Protein AF-A0A1C6RC57-F1 (afdb_monomer)

InterPro domains:
  IPR008775 Phytanoyl-CoA dioxygenase-like [PF05721] (18-221)
  IPR009081 Phosphopantetheine binding ACP domain [PF00550] (248-294)
  IPR036736 ACP-like superfamily [G3DSA:1.10.1200.10] (240-309)
  IPR036736 ACP-like superfamily [SSF47336] (245-294)

Structure (mmCIF, N/CA/C/O backbone):
data_AF-A0A1C6RC57-F1
#
_entry.id   AF-A0A1C6RC57-F1
#
loop_
_atom_site.group_PDB
_atom_site.id
_atom_site.type_symbol
_atom_site.label_atom_id
_atom_site.label_alt_id
_atom_site.label_comp_id
_atom_site.label_asym_id
_atom_site.label_entity_id
_atom_site.label_seq_id
_atom_site.pdbx_PDB_ins_code
_atom_site.Cartn_x
_atom_site.Cartn_y
_atom_site.Cartn_z
_atom_site.occupancy
_atom_site.B_iso_or_equiv
_atom_site.auth_seq_id
_atom_site.auth_comp_id
_atom_site.auth_asym_id
_atom_site.auth_atom_id
_atom_site.pdbx_PDB_model_num
ATOM 1 N N . MET A 1 1 ? -14.687 20.155 0.642 1.00 51.19 1 MET A N 1
ATOM 2 C CA . MET A 1 1 ? -15.937 19.505 1.100 1.00 51.19 1 MET A CA 1
AT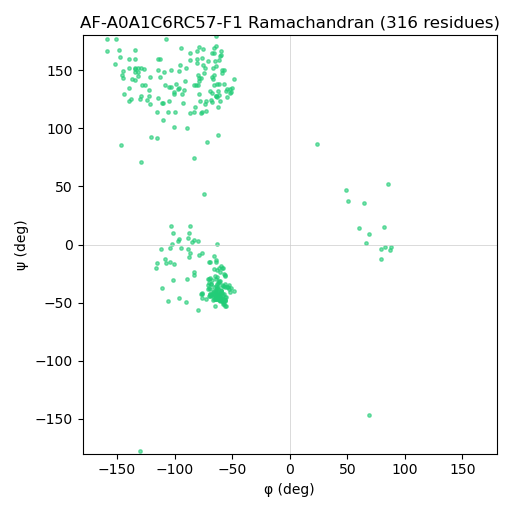OM 3 C C . MET A 1 1 ? -15.526 18.312 1.939 1.00 51.19 1 MET A C 1
ATOM 5 O O . MET A 1 1 ? -14.469 17.770 1.651 1.00 51.19 1 MET A O 1
ATOM 9 N N . ALA A 1 2 ? -16.291 17.940 2.966 1.00 76.19 2 ALA A N 1
ATOM 10 C CA . ALA A 1 2 ? -16.018 16.704 3.699 1.00 76.19 2 ALA A CA 1
ATOM 11 C C . ALA A 1 2 ? -16.138 15.502 2.744 1.00 76.19 2 ALA A C 1
ATOM 13 O O . ALA A 1 2 ? -17.039 15.484 1.900 1.00 76.19 2 ALA A O 1
ATOM 14 N N . GLU A 1 3 ? -15.222 14.538 2.842 1.00 89.50 3 GLU A N 1
ATOM 15 C CA . GLU A 1 3 ? -15.296 13.320 2.032 1.00 89.50 3 GLU A CA 1
ATOM 16 C C . GLU A 1 3 ? -16.504 12.473 2.450 1.00 89.50 3 GLU A C 1
ATOM 18 O O . GLU A 1 3 ? -16.869 12.411 3.626 1.00 89.50 3 GLU A O 1
ATOM 23 N N . ARG A 1 4 ? -17.144 11.813 1.479 1.00 94.38 4 ARG A N 1
ATOM 24 C CA . ARG A 1 4 ? -18.241 10.878 1.759 1.00 94.38 4 ARG A CA 1
ATOM 25 C C . ARG A 1 4 ? -17.652 9.561 2.247 1.00 94.38 4 ARG A C 1
ATOM 27 O O . ARG A 1 4 ? -16.900 8.923 1.513 1.00 94.38 4 ARG A O 1
ATOM 34 N N . PHE A 1 5 ? -18.081 9.136 3.429 1.00 97.25 5 PHE A N 1
ATOM 35 C CA . PHE A 1 5 ? -17.878 7.778 3.909 1.00 97.25 5 PHE A CA 1
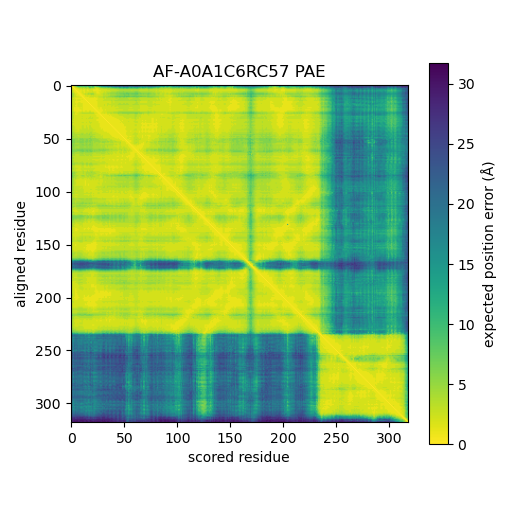ATOM 36 C C . PHE A 1 5 ? -19.165 6.971 3.722 1.00 97.25 5 PHE A C 1
ATOM 38 O O . PHE A 1 5 ? -20.249 7.425 4.090 1.00 97.25 5 PHE A O 1
ATOM 45 N N . PHE A 1 6 ? -19.038 5.786 3.140 1.00 96.94 6 PHE A N 1
ATOM 46 C CA . PHE A 1 6 ? -20.137 4.861 2.876 1.00 96.94 6 PHE A CA 1
ATOM 47 C C . PHE A 1 6 ? -20.328 3.911 4.059 1.00 96.94 6 PHE A C 1
ATOM 49 O O . PHE A 1 6 ? -19.376 3.580 4.761 1.00 96.94 6 PHE A O 1
ATOM 56 N N . ARG A 1 7 ? -21.544 3.425 4.280 1.00 94.75 7 ARG A N 1
ATOM 57 C CA . ARG A 1 7 ? -21.782 2.264 5.141 1.00 94.75 7 ARG A CA 1
ATOM 58 C C . ARG A 1 7 ? -21.344 0.986 4.425 1.00 94.75 7 ARG A C 1
ATOM 60 O O . ARG A 1 7 ? -21.510 0.900 3.206 1.00 94.75 7 ARG A O 1
ATOM 67 N N . PRO A 1 8 ? -20.853 -0.031 5.157 1.00 91.69 8 PRO A N 1
ATOM 68 C CA . PRO A 1 8 ? -20.642 -1.354 4.581 1.00 91.69 8 PRO A CA 1
ATOM 69 C C . PRO A 1 8 ? -21.908 -1.840 3.857 1.00 91.69 8 PRO A C 1
ATOM 71 O O . PRO A 1 8 ? -23.007 -1.759 4.406 1.00 91.69 8 PRO A O 1
ATOM 74 N N . GLY A 1 9 ? -21.750 -2.317 2.621 1.00 87.75 9 GLY A N 1
ATOM 75 C CA . GLY A 1 9 ? -22.849 -2.826 1.793 1.00 87.75 9 GLY A CA 1
ATOM 76 C C . GLY A 1 9 ? -23.584 -1.788 0.934 1.00 87.75 9 GLY A C 1
ATOM 77 O O . GLY A 1 9 ? -24.469 -2.179 0.175 1.00 87.75 9 GLY A O 1
ATOM 78 N N . GLU A 1 10 ? -23.236 -0.496 0.995 1.00 94.19 10 GLU A N 1
ATOM 79 C CA . GLU A 1 10 ? -23.769 0.478 0.030 1.00 94.19 10 GLU A CA 1
ATOM 80 C C . GLU A 1 10 ? -23.336 0.113 -1.410 1.00 94.19 10 GLU A C 1
ATOM 82 O O . GLU A 1 10 ? -22.142 -0.089 -1.664 1.00 94.19 10 GLU A O 1
ATOM 87 N N . PRO A 1 11 ? -24.273 0.032 -2.375 1.00 91.31 11 PRO A N 1
ATOM 88 C CA . PRO A 1 11 ? -23.986 -0.453 -3.729 1.00 91.31 11 PRO A CA 1
ATOM 89 C C . PRO A 1 11 ? -23.038 0.464 -4.517 1.00 91.31 11 PRO A C 1
ATOM 91 O O . PRO A 1 11 ? -22.378 0.027 -5.461 1.00 91.31 11 PRO A O 1
ATOM 94 N N . GLU A 1 12 ? -22.924 1.734 -4.131 1.00 95.81 12 GLU A N 1
ATOM 95 C CA . GLU A 1 12 ? -22.055 2.713 -4.783 1.00 95.81 12 GLU A CA 1
ATOM 96 C C . GLU A 1 12 ? -20.568 2.540 -4.444 1.00 95.81 12 GLU A C 1
ATOM 98 O O . GLU A 1 12 ? -19.734 3.216 -5.057 1.00 95.81 12 GLU A O 1
ATOM 103 N N . ILE A 1 13 ? -20.209 1.659 -3.501 1.00 96.06 13 ILE A N 1
ATOM 104 C CA . ILE A 1 13 ? -18.812 1.396 -3.119 1.00 96.06 13 ILE A CA 1
ATOM 105 C C . ILE A 1 13 ? -18.004 0.946 -4.339 1.00 96.06 13 ILE A C 1
ATOM 107 O O . ILE A 1 13 ? -16.980 1.553 -4.654 1.00 96.06 13 ILE A O 1
ATOM 111 N N . ALA A 1 14 ? -18.498 -0.052 -5.077 1.00 96.69 14 ALA A N 1
ATOM 112 C CA . ALA A 1 14 ? -17.815 -0.600 -6.248 1.00 96.69 14 ALA A CA 1
ATOM 113 C C . ALA A 1 14 ? -17.660 0.436 -7.372 1.00 96.69 14 ALA A C 1
ATOM 115 O O . ALA A 1 14 ? -16.609 0.545 -8.007 1.00 96.69 14 ALA A O 1
ATOM 116 N N . GLU A 1 15 ? -18.707 1.227 -7.631 1.00 97.19 15 GLU A N 1
ATOM 117 C CA . GLU A 1 15 ? -18.651 2.283 -8.645 1.00 97.19 15 GLU A CA 1
ATOM 118 C C . GLU A 1 15 ? -17.684 3.398 -8.233 1.00 97.19 15 GLU A C 1
ATOM 120 O O . GLU A 1 15 ? -16.895 3.871 -9.055 1.00 97.19 15 GLU A O 1
ATOM 125 N N . THR A 1 16 ? -17.705 3.797 -6.960 1.00 97.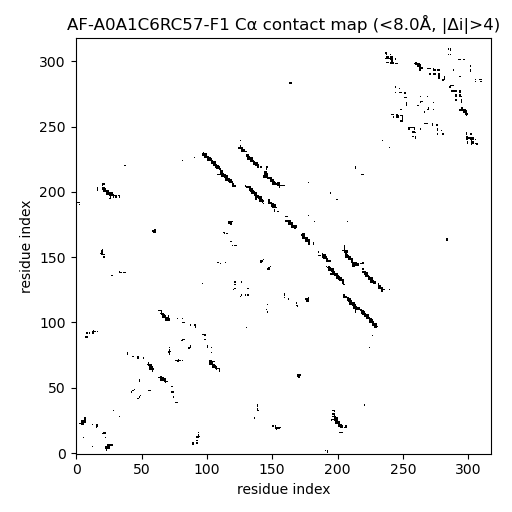81 16 THR A N 1
ATOM 126 C CA . THR A 1 16 ? -16.825 4.839 -6.428 1.00 97.81 16 THR A CA 1
ATOM 127 C C . THR A 1 16 ? -15.371 4.396 -6.474 1.00 97.81 16 THR A C 1
ATOM 129 O O . THR A 1 16 ? -14.547 5.147 -6.994 1.00 97.81 16 THR A O 1
ATOM 132 N N . LEU A 1 17 ? -15.064 3.173 -6.033 1.00 97.94 17 LEU A N 1
ATOM 133 C CA . LEU A 1 17 ? -13.721 2.602 -6.112 1.00 97.94 17 LEU A CA 1
ATOM 134 C C . LEU A 1 17 ? -13.225 2.570 -7.563 1.00 97.94 17 LEU A C 1
ATOM 136 O O . LEU A 1 17 ? -12.160 3.100 -7.867 1.00 97.94 17 LEU A O 1
ATOM 140 N N . ARG A 1 18 ? -14.034 2.062 -8.500 1.00 97.31 18 ARG A N 1
ATOM 141 C CA . ARG A 1 18 ? -13.681 2.031 -9.929 1.00 97.31 18 ARG A CA 1
ATOM 142 C C . ARG A 1 18 ? -13.458 3.431 -10.502 1.00 97.31 18 ARG A C 1
ATOM 144 O O . ARG A 1 18 ? -12.538 3.651 -11.294 1.00 97.31 18 ARG A O 1
ATOM 151 N N . ARG A 1 19 ? -14.306 4.395 -10.132 1.00 97.69 19 ARG A N 1
ATOM 152 C CA . ARG A 1 19 ? -14.252 5.759 -10.664 1.00 97.69 19 ARG A CA 1
ATOM 153 C C . ARG A 1 19 ? -13.064 6.533 -10.102 1.00 97.69 19 ARG A C 1
ATOM 155 O O . ARG A 1 19 ? -12.369 7.174 -10.890 1.00 97.69 19 ARG A O 1
ATOM 162 N N . GLU A 1 20 ? -12.859 6.474 -8.792 1.00 98.19 20 GLU A N 1
ATOM 163 C CA . GLU A 1 20 ? -12.001 7.373 -8.013 1.00 98.19 20 GLU A CA 1
ATOM 164 C C . GLU A 1 20 ? -10.712 6.713 -7.507 1.00 98.19 20 GLU A C 1
ATOM 166 O O . GLU A 1 20 ? -9.820 7.429 -7.063 1.00 98.19 20 GLU A O 1
ATOM 171 N N . GLY A 1 21 ? -10.588 5.388 -7.582 1.00 98.00 21 GLY A N 1
ATOM 172 C CA . GLY A 1 21 ? -9.414 4.623 -7.137 1.00 98.00 21 GLY A CA 1
ATOM 173 C C . GLY A 1 21 ? -9.358 4.393 -5.627 1.00 98.00 21 GLY A C 1
ATOM 174 O O . GLY A 1 21 ? -8.591 3.556 -5.160 1.00 98.00 21 GLY A O 1
ATOM 175 N N . VAL A 1 22 ? -10.189 5.103 -4.867 1.00 98.56 22 VAL A N 1
ATOM 176 C CA . VAL A 1 22 ? -10.337 4.986 -3.416 1.00 98.56 22 VAL A CA 1
ATOM 177 C C . VAL A 1 22 ? -11.790 5.238 -3.022 1.00 98.56 22 VAL A C 1
ATOM 179 O O . VAL A 1 22 ? -12.484 6.061 -3.630 1.00 98.56 22 VAL A O 1
ATOM 182 N N . VAL A 1 23 ? -12.241 4.535 -1.990 1.00 98.12 23 VAL A N 1
ATOM 183 C CA . VAL A 1 23 ? -13.524 4.737 -1.320 1.00 98.12 23 VAL A CA 1
ATOM 184 C C . VAL A 1 23 ? -13.329 4.645 0.193 1.00 98.12 23 VAL A C 1
ATOM 186 O O . VAL A 1 23 ? -12.538 3.841 0.680 1.00 98.12 23 VAL A O 1
ATOM 189 N N . PHE A 1 24 ? -14.045 5.485 0.937 1.00 98.25 24 PHE A N 1
ATOM 190 C CA . PHE A 1 24 ? -13.982 5.529 2.397 1.00 98.25 24 PHE A CA 1
ATOM 191 C C . PHE A 1 24 ? -15.229 4.877 2.989 1.00 98.25 24 PHE A C 1
ATOM 193 O O . PHE A 1 24 ? -16.338 5.135 2.524 1.00 98.25 24 PHE A O 1
ATOM 200 N N . VAL A 1 25 ? -15.069 4.040 4.006 1.00 97.62 25 VAL A N 1
ATOM 201 C CA . VAL A 1 25 ? -16.149 3.272 4.633 1.00 97.62 25 VAL A CA 1
ATOM 202 C C . VAL A 1 25 ? -16.208 3.632 6.114 1.00 97.62 25 VAL A C 1
ATOM 204 O O . VAL A 1 25 ? -15.227 3.476 6.831 1.00 97.62 25 VAL A O 1
ATOM 207 N N . ASP A 1 26 ? -17.343 4.142 6.584 1.00 96.19 26 ASP A N 1
ATOM 208 C CA . ASP A 1 26 ? -17.552 4.517 7.986 1.00 96.19 26 ASP A CA 1
ATOM 209 C C . ASP A 1 26 ? -18.138 3.353 8.789 1.00 96.19 26 ASP A C 1
ATOM 211 O O . ASP A 1 26 ? -19.062 2.670 8.335 1.00 96.19 26 ASP A O 1
ATOM 215 N N . ARG A 1 27 ? -17.659 3.191 10.029 1.00 92.62 27 ARG A N 1
ATOM 216 C CA . ARG A 1 27 ? -17.989 2.071 10.924 1.00 92.62 27 ARG A CA 1
ATOM 217 C C . ARG A 1 27 ? -17.842 0.713 10.226 1.00 92.62 27 ARG A C 1
ATOM 219 O O . ARG A 1 27 ? -18.743 -0.119 10.307 1.00 92.62 27 ARG A O 1
ATOM 226 N N . PHE A 1 28 ? -16.728 0.506 9.516 1.00 96.56 28 PHE A N 1
ATOM 227 C CA . PHE A 1 28 ? -16.370 -0.825 9.022 1.00 96.56 28 PHE A CA 1
ATOM 228 C C . PHE A 1 28 ? -16.175 -1.778 10.203 1.00 96.56 28 PHE A C 1
ATOM 230 O O . PHE A 1 28 ? -16.773 -2.847 10.244 1.00 96.56 28 PHE A O 1
ATOM 237 N N . PHE A 1 29 ? -15.426 -1.337 11.213 1.00 97.06 29 PHE A N 1
ATOM 238 C CA . PHE A 1 29 ? -15.446 -1.921 12.545 1.00 97.06 29 PHE A CA 1
ATOM 239 C C . PHE A 1 29 ? -16.324 -1.096 13.476 1.00 97.06 29 PHE A C 1
ATOM 241 O O . PHE A 1 29 ? -16.287 0.136 13.479 1.00 97.06 29 PHE A O 1
ATOM 248 N N . ASP A 1 30 ? -17.107 -1.792 14.296 1.00 96.12 30 ASP A N 1
ATOM 249 C CA . ASP A 1 30 ? -17.710 -1.182 15.471 1.00 96.12 30 ASP A CA 1
ATOM 250 C C . ASP A 1 30 ? -16.662 -0.992 16.582 1.00 96.12 30 ASP A C 1
ATOM 252 O O . ASP A 1 30 ? -15.551 -1.528 16.527 1.00 96.12 30 ASP A O 1
ATOM 256 N N . ALA A 1 31 ? -17.020 -0.228 17.616 1.00 97.31 31 ALA A N 1
ATOM 257 C CA . ALA A 1 31 ? -16.117 0.055 18.730 1.00 97.31 31 ALA A CA 1
ATOM 258 C C . ALA A 1 31 ? -15.619 -1.228 19.422 1.00 97.31 31 ALA A C 1
ATOM 260 O O . ALA A 1 31 ? -14.459 -1.313 19.810 1.00 97.31 31 ALA A O 1
ATOM 261 N N . ALA A 1 32 ? -16.463 -2.258 19.532 1.00 97.81 32 ALA A N 1
ATOM 262 C CA . ALA A 1 32 ? -16.076 -3.512 20.169 1.00 97.81 32 ALA A CA 1
ATOM 263 C C . ALA A 1 32 ? -15.042 -4.283 19.331 1.00 97.81 32 ALA A C 1
ATOM 265 O O . ALA A 1 32 ? -14.123 -4.882 19.886 1.00 97.81 32 ALA A O 1
ATOM 266 N N . GLN A 1 33 ? -15.169 -4.274 18.004 1.00 97.25 33 GLN A N 1
ATOM 267 C CA . GLN A 1 33 ? -14.205 -4.873 17.090 1.00 97.25 33 GLN A CA 1
ATOM 268 C C . GLN A 1 33 ? -12.899 -4.078 17.053 1.00 97.25 33 GLN A C 1
ATOM 270 O O . GLN A 1 33 ? -11.838 -4.701 17.018 1.00 97.25 33 GLN A O 1
ATOM 275 N N . VAL A 1 34 ? -12.943 -2.742 17.124 1.00 98.12 34 VAL A N 1
ATOM 276 C CA . VAL A 1 34 ? -11.734 -1.914 17.283 1.00 98.12 34 VAL A CA 1
ATOM 277 C C . VAL A 1 34 ? -10.967 -2.337 18.536 1.00 98.12 34 VAL A C 1
ATOM 279 O O . VAL A 1 34 ? -9.800 -2.710 18.425 1.00 98.12 34 VAL A O 1
ATOM 282 N N . GLU A 1 35 ? -11.624 -2.399 19.696 1.00 98.19 35 GLU A N 1
ATOM 283 C CA . GLU A 1 35 ? -10.978 -2.801 20.954 1.00 98.19 35 GLU A CA 1
ATOM 284 C C . GLU A 1 35 ? -10.430 -4.234 20.909 1.00 98.19 35 GLU A C 1
ATOM 286 O O . GLU A 1 35 ? -9.291 -4.476 21.310 1.00 98.19 35 GLU A O 1
ATOM 291 N N . ARG A 1 36 ? -11.184 -5.193 20.347 1.00 98.06 36 ARG A N 1
ATOM 292 C CA . ARG A 1 36 ? -10.682 -6.567 20.148 1.00 98.06 36 ARG A CA 1
ATOM 293 C C . ARG A 1 36 ? -9.435 -6.600 19.266 1.00 98.06 36 ARG A C 1
ATOM 295 O O . ARG A 1 36 ? -8.512 -7.354 19.560 1.00 98.06 36 ARG A O 1
ATOM 302 N N . THR A 1 37 ? -9.402 -5.783 18.213 1.00 97.88 37 THR A N 1
ATOM 303 C CA . THR A 1 37 ? -8.263 -5.705 17.288 1.00 97.88 37 THR A CA 1
ATOM 304 C C . THR A 1 37 ? -7.044 -5.083 17.959 1.00 97.88 37 THR A C 1
ATOM 306 O O . THR A 1 37 ? -5.942 -5.610 17.824 1.00 97.88 37 THR A O 1
ATOM 309 N N . ARG A 1 38 ? -7.229 -4.015 18.745 1.00 98.00 38 ARG A N 1
ATOM 310 C CA . ARG A 1 38 ? -6.150 -3.405 19.536 1.00 98.00 38 ARG A CA 1
ATOM 311 C C . ARG A 1 38 ? -5.571 -4.392 20.548 1.00 98.00 38 ARG A C 1
ATOM 313 O O . ARG A 1 38 ? -4.363 -4.598 20.568 1.00 98.00 38 ARG A O 1
ATOM 320 N N . ALA A 1 39 ? -6.425 -5.078 21.306 1.00 98.06 39 ALA A N 1
ATOM 321 C CA . ALA A 1 39 ? -5.991 -6.084 22.273 1.00 98.06 39 ALA A CA 1
ATOM 322 C C . ALA A 1 39 ? -5.253 -7.264 21.609 1.00 98.06 39 ALA A C 1
ATOM 324 O O . ALA A 1 39 ? -4.292 -7.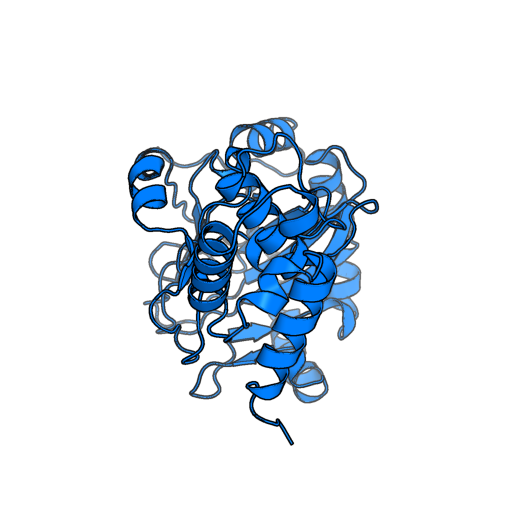793 22.171 1.00 98.06 39 ALA A O 1
ATOM 325 N N . ALA A 1 40 ? -5.675 -7.677 20.408 1.00 98.00 40 ALA A N 1
ATOM 326 C CA . ALA A 1 40 ? -4.982 -8.706 19.636 1.00 98.00 40 ALA A CA 1
ATOM 327 C C . ALA A 1 40 ? -3.597 -8.241 19.160 1.00 98.00 40 ALA A C 1
ATOM 329 O O . ALA A 1 40 ? -2.645 -9.011 19.263 1.00 98.00 40 ALA A O 1
ATOM 330 N N . LEU A 1 41 ? -3.457 -6.988 18.711 1.00 97.88 41 LEU A N 1
ATOM 331 C CA . LEU A 1 41 ? -2.157 -6.408 18.349 1.00 97.88 41 LEU A CA 1
ATOM 332 C C . LEU A 1 41 ? -1.220 -6.308 19.557 1.00 97.88 41 LEU A C 1
ATOM 334 O O . LEU A 1 41 ? -0.067 -6.713 19.463 1.00 97.88 41 LEU A O 1
ATOM 338 N N . GLU A 1 42 ? -1.715 -5.849 20.708 1.00 96.56 42 GLU A N 1
ATOM 339 C CA . GLU A 1 42 ? -0.926 -5.784 21.947 1.00 96.56 42 GLU A CA 1
ATOM 340 C C . GLU A 1 42 ? -0.474 -7.175 22.418 1.00 96.56 42 GLU A C 1
ATOM 342 O O . GL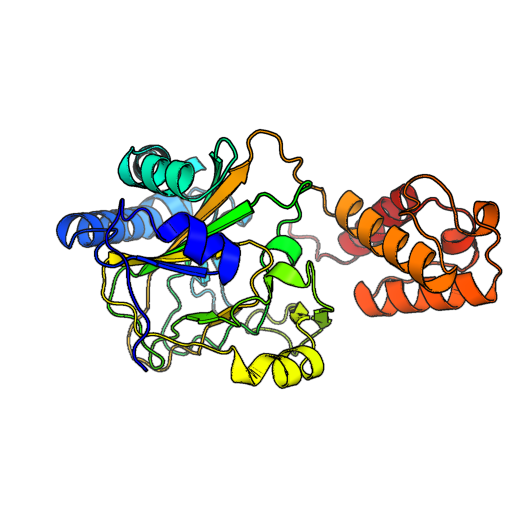U A 1 42 ? 0.646 -7.347 22.905 1.00 96.56 42 GLU A O 1
ATOM 347 N N . ARG A 1 43 ? -1.337 -8.191 22.276 1.00 97.50 43 ARG A N 1
ATOM 348 C CA . ARG A 1 43 ? -0.972 -9.589 22.542 1.00 97.50 43 ARG A CA 1
ATOM 349 C C . ARG A 1 43 ? 0.081 -10.078 21.550 1.00 97.50 43 ARG A C 1
ATOM 351 O O . ARG A 1 43 ? 1.072 -10.657 21.986 1.00 97.50 43 ARG A O 1
ATOM 358 N N . TYR A 1 44 ? -0.105 -9.819 20.257 1.00 97.69 44 TYR A N 1
ATOM 359 C CA . TYR A 1 44 ? 0.844 -10.207 19.215 1.00 97.69 44 TYR A CA 1
ATOM 360 C C . TYR A 1 44 ? 2.224 -9.604 19.469 1.00 97.69 44 TYR A C 1
ATOM 362 O O . TYR A 1 44 ? 3.209 -10.333 19.480 1.00 97.69 44 TYR A O 1
ATOM 370 N N . GLU A 1 45 ? 2.304 -8.300 19.736 1.00 95.94 45 GLU A N 1
ATOM 371 C CA . GLU A 1 45 ? 3.568 -7.605 19.994 1.00 95.94 45 GLU A CA 1
ATOM 372 C C . GLU A 1 45 ? 4.306 -8.178 21.214 1.00 95.94 45 GLU A C 1
ATOM 374 O O . GLU A 1 45 ? 5.526 -8.336 21.189 1.00 95.94 45 GLU A O 1
ATOM 379 N N . ARG A 1 46 ? 3.569 -8.539 22.270 1.00 96.56 46 ARG A N 1
ATOM 380 C CA . ARG A 1 46 ? 4.145 -9.086 23.504 1.00 96.56 46 ARG A CA 1
ATOM 381 C C . ARG A 1 46 ? 4.563 -10.552 23.383 1.00 96.56 46 ARG A C 1
ATOM 383 O O . ARG A 1 46 ? 5.591 -10.931 23.935 1.00 96.56 46 ARG A O 1
ATOM 390 N N . GLU A 1 47 ? 3.741 -11.382 22.746 1.00 97.31 47 GLU A N 1
ATOM 391 C CA . GLU A 1 47 ? 3.833 -12.846 22.849 1.00 97.31 47 GLU A CA 1
ATOM 392 C C . GLU A 1 47 ? 4.290 -13.512 21.549 1.00 97.31 47 GLU A C 1
ATOM 394 O O . GLU A 1 47 ? 5.068 -14.462 21.597 1.00 97.31 47 GLU A O 1
ATOM 399 N N . THR A 1 48 ? 3.849 -13.015 20.392 1.00 96.38 48 THR A N 1
ATOM 400 C CA . THR A 1 48 ? 4.116 -13.640 19.087 1.00 96.38 48 THR A CA 1
ATOM 401 C C . THR A 1 48 ? 5.316 -13.011 18.393 1.00 96.38 48 THR A C 1
ATOM 403 O O . THR A 1 48 ? 6.199 -13.730 17.927 1.00 96.38 48 THR A O 1
ATOM 406 N N . LEU A 1 49 ? 5.401 -11.679 18.369 1.00 93.00 49 LEU A N 1
ATOM 407 C CA . LEU A 1 49 ? 6.450 -10.924 17.687 1.00 93.00 49 LEU A CA 1
ATOM 408 C C . LEU A 1 49 ? 7.886 -11.333 18.094 1.00 93.00 49 LEU A C 1
ATOM 410 O O . LEU A 1 49 ? 8.739 -11.383 17.212 1.00 93.00 49 LEU A O 1
ATOM 414 N N . PRO A 1 50 ? 8.192 -11.692 19.361 1.00 93.69 50 PRO A N 1
ATOM 415 C CA . PRO A 1 50 ? 9.525 -12.184 19.731 1.00 93.69 50 PRO A CA 1
ATOM 416 C C . PRO A 1 50 ? 9.874 -13.575 19.175 1.00 93.69 50 PRO A C 1
ATOM 418 O O . PRO A 1 50 ? 11.031 -13.984 19.243 1.00 93.69 50 PRO A O 1
ATOM 421 N N . THR A 1 51 ? 8.883 -14.325 18.685 1.00 91.75 51 THR A N 1
ATOM 422 C CA . THR A 1 51 ? 9.027 -15.725 18.245 1.00 91.75 51 THR A CA 1
ATOM 423 C C . THR A 1 51 ? 9.063 -15.888 16.725 1.00 91.75 51 THR A C 1
ATOM 425 O O . THR A 1 51 ? 9.454 -16.946 16.232 1.00 91.75 51 THR A O 1
ATOM 428 N N . VAL A 1 52 ? 8.660 -14.856 15.978 1.00 82.06 52 VAL A N 1
ATOM 429 C CA . VAL A 1 52 ? 8.615 -14.879 14.510 1.00 82.06 52 VAL A CA 1
ATOM 430 C C . VAL A 1 52 ? 9.965 -14.482 13.900 1.00 82.06 52 VAL A C 1
ATOM 432 O O . VAL A 1 52 ? 10.776 -13.828 14.562 1.00 82.06 52 VAL A O 1
ATOM 435 N N . PRO A 1 53 ? 10.241 -14.854 12.635 1.00 77.69 53 PRO A N 1
ATOM 436 C CA . PRO A 1 53 ? 11.470 -14.450 11.961 1.00 77.69 53 PRO A CA 1
ATOM 437 C C . PRO A 1 53 ? 11.635 -12.921 11.922 1.00 77.69 53 PRO A C 1
ATOM 439 O O . PRO A 1 53 ? 10.636 -12.212 11.795 1.00 77.69 53 PRO A O 1
ATOM 442 N N . PRO A 1 54 ? 12.874 -12.388 11.925 1.00 75.88 54 PRO A N 1
ATOM 443 C CA . PRO A 1 54 ? 13.112 -10.946 11.835 1.00 75.88 54 PRO A CA 1
ATOM 444 C C . PRO A 1 54 ? 12.411 -10.273 10.649 1.00 75.88 54 PRO A C 1
ATOM 446 O O . PRO A 1 54 ? 11.900 -9.172 10.797 1.00 75.88 54 PRO A O 1
ATOM 449 N N . ALA A 1 55 ? 12.301 -10.965 9.510 1.00 71.69 55 ALA A N 1
ATOM 450 C CA . ALA A 1 55 ? 11.611 -10.477 8.313 1.00 71.69 55 ALA A CA 1
ATOM 451 C C . ALA A 1 55 ? 10.092 -10.257 8.494 1.00 71.69 55 ALA A C 1
ATOM 453 O O . ALA A 1 55 ? 9.467 -9.622 7.655 1.00 71.69 55 ALA A O 1
ATOM 454 N N . ALA A 1 56 ? 9.483 -10.761 9.572 1.00 73.81 56 ALA A N 1
ATOM 455 C CA . ALA A 1 56 ? 8.066 -10.547 9.871 1.00 73.81 56 ALA A CA 1
ATOM 456 C C . ALA A 1 56 ? 7.781 -9.172 10.511 1.00 73.81 56 ALA A C 1
ATOM 458 O O . ALA A 1 56 ? 6.648 -8.895 10.900 1.00 73.81 56 ALA A O 1
ATOM 459 N N . ASN A 1 57 ? 8.789 -8.309 10.675 1.00 84.56 57 ASN A N 1
ATOM 460 C CA . ASN A 1 57 ? 8.595 -6.932 11.124 1.00 84.56 57 ASN A CA 1
ATOM 461 C C . ASN A 1 57 ? 9.681 -5.991 10.605 1.00 84.56 57 ASN A C 1
ATOM 463 O O . ASN A 1 57 ? 10.818 -6.385 10.369 1.00 84.56 57 ASN A O 1
ATOM 467 N N . GLU A 1 58 ? 9.326 -4.716 10.528 1.00 83.75 58 GLU A N 1
ATOM 468 C CA . GLU A 1 58 ? 10.251 -3.620 10.282 1.00 83.75 58 GLU A CA 1
ATOM 469 C C . GLU A 1 58 ? 10.352 -2.730 11.518 1.00 83.75 58 GLU A C 1
ATOM 471 O O . GLU A 1 58 ? 9.363 -2.467 12.213 1.00 83.75 58 GLU A O 1
ATOM 476 N N . ARG A 1 59 ? 11.553 -2.210 11.772 1.00 85.88 59 ARG A N 1
ATOM 477 C CA . ARG A 1 59 ? 11.855 -1.322 12.900 1.00 85.88 59 ARG A CA 1
ATOM 478 C C . ARG A 1 59 ? 12.673 -0.145 12.428 1.00 85.88 59 ARG A C 1
ATOM 480 O O . ARG A 1 59 ? 13.568 -0.358 11.628 1.00 85.88 59 ARG A O 1
ATOM 487 N N . PHE A 1 60 ? 12.415 1.042 12.968 1.00 82.44 60 PHE A N 1
ATOM 488 C CA . PHE A 1 60 ? 13.245 2.229 12.765 1.00 82.44 60 PHE A CA 1
ATOM 489 C C . PHE A 1 60 ? 14.683 2.014 13.259 1.00 82.44 60 PHE A C 1
ATOM 491 O O . PHE A 1 60 ? 14.963 1.078 14.009 1.00 82.44 60 PHE A O 1
ATOM 498 N N . ALA A 1 61 ? 15.597 2.912 12.877 1.00 81.00 61 ALA A N 1
ATOM 499 C CA . ALA A 1 61 ? 17.007 2.840 13.274 1.00 81.00 61 ALA A CA 1
ATOM 500 C C . ALA A 1 61 ? 17.228 2.826 14.803 1.00 81.00 61 ALA A C 1
ATOM 502 O O . ALA A 1 61 ? 18.230 2.295 15.275 1.00 81.00 61 ALA A O 1
ATOM 503 N N . ASP A 1 62 ? 16.291 3.377 15.580 1.00 84.75 62 ASP A N 1
ATOM 504 C CA . ASP A 1 62 ? 16.303 3.362 17.049 1.00 84.75 62 ASP A CA 1
ATOM 505 C C . ASP A 1 62 ? 15.696 2.084 17.670 1.00 84.75 62 ASP A C 1
ATOM 507 O O . ASP A 1 62 ? 15.612 1.964 18.891 1.00 84.75 62 ASP A O 1
ATOM 511 N N . GLY A 1 63 ? 15.279 1.119 16.842 1.00 87.12 63 GLY A N 1
ATOM 512 C CA . GLY A 1 63 ? 14.664 -0.145 17.250 1.00 87.12 63 GLY A CA 1
ATOM 513 C C . GLY A 1 63 ? 13.144 -0.091 17.437 1.00 87.12 63 GLY A C 1
ATOM 514 O O . GLY A 1 63 ? 12.519 -1.138 17.662 1.00 87.12 63 GLY A O 1
ATOM 515 N N . THR A 1 64 ? 12.525 1.086 17.316 1.00 90.56 64 THR A N 1
ATOM 516 C CA . THR A 1 64 ? 11.075 1.249 17.468 1.00 90.56 64 THR A CA 1
ATOM 517 C C . THR A 1 64 ? 10.328 0.526 16.349 1.00 90.56 64 THR A C 1
ATOM 519 O O . THR A 1 64 ? 10.709 0.598 15.182 1.00 90.56 64 THR A O 1
ATOM 522 N N . LEU A 1 65 ? 9.244 -0.174 16.691 1.00 91.25 65 LEU A N 1
ATOM 523 C CA . LEU A 1 65 ? 8.437 -0.934 15.736 1.00 91.25 65 LEU A CA 1
ATOM 524 C C . LEU A 1 65 ? 7.772 -0.010 14.700 1.00 91.25 65 LEU A C 1
ATOM 526 O O . LEU A 1 65 ? 7.102 0.962 15.056 1.00 91.25 65 LEU A O 1
ATOM 530 N N . ARG A 1 66 ? 7.953 -0.326 13.413 1.00 88.25 66 ARG A N 1
ATOM 531 C CA . ARG A 1 66 ? 7.387 0.412 12.272 1.00 88.25 66 ARG A CA 1
ATOM 532 C C . ARG A 1 66 ? 6.227 -0.341 11.636 1.00 88.25 66 ARG A C 1
ATOM 534 O O . ARG A 1 66 ? 5.183 0.266 11.395 1.00 88.25 66 ARG A O 1
ATOM 541 N N . CYS A 1 67 ? 6.430 -1.626 11.361 1.00 90.88 67 CYS A N 1
ATOM 542 C CA . CYS A 1 67 ? 5.447 -2.499 10.735 1.00 90.88 67 CYS A CA 1
ATOM 543 C C . CYS A 1 67 ? 5.551 -3.913 11.308 1.00 90.88 67 CYS A C 1
ATOM 545 O O . CYS A 1 67 ? 6.648 -4.392 11.595 1.00 90.88 67 CYS A O 1
ATOM 547 N N . MET A 1 68 ? 4.411 -4.576 11.464 1.00 94.88 68 MET A N 1
ATOM 548 C CA . MET A 1 68 ? 4.324 -6.021 11.650 1.00 94.88 68 MET A CA 1
ATOM 549 C C . MET A 1 68 ? 3.711 -6.623 10.391 1.00 94.88 68 MET A C 1
ATOM 551 O O . MET A 1 68 ? 2.588 -6.263 10.040 1.00 94.88 68 MET A O 1
ATOM 555 N N . HIS A 1 69 ? 4.435 -7.533 9.747 1.00 86.81 69 HIS A N 1
ATOM 556 C CA . HIS A 1 69 ? 4.030 -8.166 8.498 1.00 86.81 69 HIS A CA 1
ATOM 557 C C . HIS A 1 69 ? 3.340 -9.502 8.753 1.00 86.81 69 HIS A C 1
ATOM 559 O O . HIS A 1 69 ? 3.617 -10.183 9.742 1.00 86.81 69 HIS A O 1
ATOM 565 N N . ASP A 1 70 ? 2.482 -9.904 7.815 1.00 86.88 70 ASP A N 1
ATOM 566 C CA . ASP A 1 70 ? 1.931 -11.257 7.745 1.00 86.88 70 ASP A CA 1
ATOM 567 C C . ASP A 1 70 ? 1.317 -11.778 9.065 1.00 86.88 70 ASP A C 1
ATOM 569 O O . ASP A 1 70 ? 1.412 -12.966 9.367 1.00 86.88 70 ASP A O 1
ATOM 573 N N . LEU A 1 71 ? 0.643 -10.928 9.853 1.00 94.56 71 LEU A N 1
ATOM 574 C CA . LEU A 1 71 ? 0.117 -11.290 11.185 1.00 94.56 71 LEU A CA 1
ATOM 575 C C . LEU A 1 71 ? -0.726 -12.581 11.143 1.00 94.56 71 LEU A C 1
ATOM 577 O O . LEU A 1 71 ? -0.594 -13.457 11.995 1.00 94.56 71 LEU A O 1
ATOM 581 N N . HIS A 1 72 ? -1.540 -12.723 10.092 1.00 93.31 72 HIS A N 1
ATOM 582 C CA . HIS A 1 72 ? -2.382 -13.888 9.804 1.00 93.31 72 HIS A CA 1
ATOM 583 C C . HIS A 1 72 ? -1.617 -15.216 9.624 1.00 93.31 72 HIS A C 1
ATOM 585 O O . HIS A 1 72 ? -2.222 -16.279 9.719 1.00 93.31 72 HIS A O 1
ATOM 591 N N . ARG A 1 73 ? -0.306 -15.193 9.359 1.00 89.62 73 ARG A N 1
ATOM 592 C CA . ARG A 1 73 ? 0.526 -16.406 9.261 1.00 89.62 73 ARG A CA 1
ATOM 593 C C . ARG A 1 73 ? 1.002 -16.909 10.617 1.00 89.62 73 ARG A C 1
ATOM 595 O O . ARG A 1 73 ? 1.328 -18.086 10.743 1.00 89.62 73 ARG A O 1
ATOM 602 N N . TYR A 1 74 ? 1.067 -16.025 11.609 1.00 90.19 74 TYR A N 1
ATOM 603 C CA . TYR A 1 74 ? 1.715 -16.302 12.890 1.00 90.19 74 TYR A CA 1
ATOM 604 C C . TYR A 1 74 ? 0.751 -16.306 14.072 1.00 90.19 74 TYR A C 1
ATOM 606 O O . TYR A 1 74 ? 1.100 -16.812 15.138 1.00 90.19 74 TYR A O 1
ATOM 614 N N . GLU A 1 75 ? -0.457 -15.768 13.908 1.00 94.62 75 GLU A N 1
ATOM 615 C CA . GLU A 1 75 ? -1.433 -15.701 14.987 1.00 94.62 75 GLU A CA 1
ATOM 616 C C . GLU A 1 75 ? -2.856 -16.018 14.464 1.00 94.62 75 GLU A C 1
ATOM 618 O O . GLU A 1 75 ? -3.329 -15.383 13.513 1.00 94.62 75 GLU A O 1
ATOM 623 N N . PRO A 1 76 ? -3.542 -17.032 15.045 1.00 95.00 76 PRO A N 1
ATOM 624 C CA . PRO A 1 76 ? -4.829 -17.515 14.538 1.00 95.00 76 PRO A CA 1
ATOM 625 C C . PRO A 1 76 ? -5.963 -16.488 14.538 1.00 95.00 76 PRO A C 1
ATOM 627 O O . PRO A 1 76 ? -6.809 -16.521 13.651 1.00 95.00 76 PRO A O 1
ATOM 630 N N . TRP A 1 77 ? -5.991 -15.557 15.493 1.00 97.25 77 TRP A N 1
ATOM 631 C CA . TRP A 1 77 ? -7.031 -14.533 15.559 1.00 97.25 77 TRP A CA 1
ATOM 632 C C . TRP A 1 77 ? -6.975 -13.611 14.334 1.00 97.25 77 TRP A C 1
ATOM 634 O O . TRP A 1 77 ? -8.021 -13.276 13.778 1.00 97.25 77 TRP A O 1
ATOM 644 N N . PHE A 1 78 ? -5.778 -13.245 13.857 1.00 97.19 78 PHE A N 1
ATOM 645 C CA . PHE A 1 78 ? -5.643 -12.475 12.613 1.00 97.19 78 PHE A CA 1
ATOM 646 C C . PHE A 1 78 ? -5.989 -13.294 11.367 1.00 97.19 78 PHE A C 1
ATOM 648 O O . PHE A 1 78 ? -6.543 -12.733 10.421 1.00 97.19 78 PHE A O 1
ATOM 655 N N . LEU A 1 79 ? -5.712 -14.602 11.360 1.00 94.50 79 LEU A N 1
ATOM 656 C CA . LEU A 1 79 ? -6.139 -15.491 10.275 1.00 94.50 79 LEU A CA 1
ATOM 657 C C . LEU A 1 79 ? -7.666 -15.572 10.180 1.00 94.50 79 LEU A C 1
ATOM 659 O O . LEU A 1 79 ? -8.227 -15.423 9.092 1.00 94.50 79 LEU A O 1
ATOM 663 N N . ASP A 1 80 ? -8.333 -15.763 11.315 1.00 95.50 80 ASP A N 1
ATOM 664 C CA . ASP A 1 80 ? -9.791 -15.821 11.401 1.00 95.50 80 ASP A CA 1
ATOM 665 C C . ASP A 1 80 ? -10.415 -14.477 11.009 1.00 95.50 80 ASP A C 1
ATOM 667 O O . ASP A 1 80 ? -11.390 -14.435 10.255 1.00 95.50 80 ASP A O 1
ATOM 671 N N . LEU A 1 81 ? -9.825 -13.364 11.459 1.00 94.94 81 LEU A N 1
ATOM 672 C CA . LEU A 1 81 ? -10.271 -12.024 11.091 1.00 94.94 81 LEU A CA 1
ATOM 673 C C . LEU A 1 81 ? -10.172 -11.797 9.576 1.00 94.94 81 LEU A C 1
ATOM 675 O O . LEU A 1 81 ? -11.149 -11.356 8.969 1.00 94.94 81 LEU A O 1
ATOM 679 N N . ALA A 1 82 ? -9.035 -12.124 8.957 1.00 91.75 82 ALA A N 1
ATOM 680 C CA . ALA A 1 82 ? -8.804 -11.929 7.523 1.00 91.75 82 ALA A CA 1
ATOM 681 C C . ALA A 1 82 ? -9.798 -12.709 6.642 1.00 91.75 82 ALA A C 1
ATOM 683 O O . ALA A 1 82 ? -10.160 -12.252 5.559 1.00 91.75 82 ALA A O 1
ATOM 684 N N . ASN A 1 83 ? -10.255 -13.871 7.121 1.00 90.25 83 ASN A N 1
ATOM 685 C CA . ASN A 1 83 ? -11.207 -14.742 6.427 1.00 90.25 83 ASN A CA 1
ATOM 686 C C . ASN A 1 83 ? -12.667 -14.529 6.862 1.00 90.25 83 ASN A C 1
ATOM 688 O O . ASN A 1 83 ? -13.559 -15.263 6.432 1.00 90.25 83 ASN A O 1
ATOM 692 N N . SER A 1 84 ? -12.934 -13.549 7.725 1.00 92.81 84 SER A N 1
ATOM 693 C CA . SER A 1 84 ? -14.281 -13.318 8.242 1.00 92.81 84 SER A CA 1
ATOM 694 C C . SER A 1 84 ? -15.210 -12.676 7.192 1.00 92.81 84 SER A C 1
ATOM 696 O O . SER A 1 84 ? -14.748 -11.922 6.326 1.00 92.81 84 SER A O 1
ATOM 698 N N . PRO A 1 85 ? -16.538 -12.915 7.272 1.00 89.75 85 PRO A N 1
ATOM 699 C CA . PRO A 1 85 ? -17.499 -12.368 6.308 1.00 89.75 85 PRO A CA 1
ATOM 700 C C . PRO A 1 85 ? -17.458 -10.841 6.192 1.00 89.75 85 PRO A C 1
ATOM 702 O O . PRO A 1 85 ? -17.596 -10.309 5.098 1.00 89.75 85 PRO A O 1
ATOM 705 N N . ILE A 1 86 ? -17.176 -10.122 7.287 1.00 85.06 86 ILE A N 1
ATOM 706 C CA . ILE A 1 86 ? -17.119 -8.651 7.273 1.00 85.06 86 ILE A CA 1
ATOM 707 C C . ILE A 1 86 ? -16.071 -8.114 6.283 1.00 85.06 86 ILE A C 1
ATOM 709 O O . ILE A 1 86 ? -16.318 -7.103 5.630 1.00 85.06 86 ILE A O 1
ATOM 713 N N . PHE A 1 87 ? -14.940 -8.808 6.117 1.00 89.75 87 PHE A N 1
ATOM 714 C CA . PHE A 1 87 ? -13.921 -8.462 5.127 1.00 89.75 87 PHE A CA 1
ATOM 715 C C . PHE A 1 87 ? -14.311 -8.941 3.733 1.00 89.75 87 PHE A C 1
ATOM 717 O O . PHE A 1 87 ? -14.377 -8.147 2.792 1.00 89.75 87 PHE A O 1
ATOM 724 N N . LEU A 1 88 ? -14.561 -10.245 3.600 1.00 88.31 88 LEU A N 1
ATOM 725 C CA . LEU A 1 88 ? -14.730 -10.871 2.294 1.00 88.31 88 LEU A CA 1
ATOM 726 C C . LEU A 1 88 ? -15.982 -10.371 1.570 1.00 88.31 88 LEU A C 1
ATOM 728 O O . LEU A 1 88 ? -15.920 -10.172 0.361 1.00 88.31 88 LEU A O 1
ATOM 732 N N . ASP A 1 89 ? -17.084 -10.114 2.276 1.00 91.25 89 ASP A N 1
ATOM 733 C CA . ASP A 1 89 ? -18.325 -9.649 1.651 1.00 91.25 89 ASP A CA 1
ATOM 734 C C . ASP A 1 89 ? -18.177 -8.224 1.107 1.00 91.25 89 ASP A C 1
ATOM 736 O O . ASP A 1 89 ? -18.588 -7.951 -0.022 1.00 91.25 89 ASP A O 1
ATOM 740 N N . LEU A 1 90 ? -17.532 -7.323 1.864 1.00 92.06 90 LEU A N 1
ATOM 741 C CA . LEU A 1 90 ? -17.249 -5.964 1.396 1.00 92.06 90 LEU A CA 1
ATOM 742 C C . LEU A 1 90 ? -16.348 -5.991 0.160 1.00 92.06 90 LEU A C 1
ATOM 744 O O . LEU A 1 90 ? -16.631 -5.311 -0.827 1.00 92.06 90 LEU A O 1
ATOM 748 N N . VAL A 1 91 ? -15.268 -6.772 0.209 1.00 93.69 91 VAL A N 1
ATOM 749 C CA . VAL A 1 91 ? -14.299 -6.831 -0.886 1.00 93.69 91 VAL A CA 1
ATOM 750 C C . VAL A 1 91 ? -14.923 -7.461 -2.127 1.00 93.69 91 VAL A C 1
ATOM 752 O O . VAL A 1 91 ? -14.842 -6.859 -3.194 1.00 93.69 91 VAL A O 1
ATOM 755 N N . ARG A 1 92 ? -15.618 -8.602 -1.999 1.00 94.56 92 ARG A N 1
ATOM 756 C CA . ARG A 1 92 ? -16.339 -9.250 -3.112 1.00 94.56 92 ARG A CA 1
ATOM 757 C C . ARG A 1 92 ? -17.384 -8.335 -3.740 1.00 94.56 92 ARG A C 1
ATOM 759 O O . ARG A 1 92 ? -17.575 -8.375 -4.949 1.00 94.56 92 ARG A O 1
ATOM 766 N N . ALA A 1 93 ? -18.057 -7.506 -2.944 1.00 93.25 93 ALA A N 1
ATOM 767 C CA . ALA A 1 93 ? -18.994 -6.521 -3.473 1.00 93.25 93 ALA A CA 1
ATOM 768 C C . ALA A 1 93 ? -18.286 -5.368 -4.207 1.00 93.25 93 ALA A C 1
ATOM 770 O O . ALA A 1 93 ? -18.861 -4.784 -5.123 1.00 93.25 93 ALA A O 1
ATOM 771 N N . ALA A 1 94 ? -17.056 -5.025 -3.814 1.00 95.38 94 ALA A N 1
ATOM 772 C CA . ALA A 1 94 ? -16.310 -3.894 -4.357 1.00 95.38 94 ALA A CA 1
ATOM 773 C C . ALA A 1 94 ? -15.568 -4.200 -5.671 1.00 95.38 94 ALA A C 1
ATOM 775 O O . ALA A 1 94 ? -15.330 -3.272 -6.452 1.00 95.38 94 ALA A O 1
ATOM 776 N N . VAL A 1 95 ? -15.202 -5.462 -5.927 1.00 95.19 95 VAL A N 1
ATOM 777 C CA . VAL A 1 95 ? -14.339 -5.856 -7.056 1.00 95.19 95 VAL A CA 1
ATOM 778 C C . VAL A 1 95 ? -14.957 -6.952 -7.936 1.00 95.19 95 VAL A C 1
ATOM 780 O O . VAL A 1 95 ? -15.732 -7.767 -7.449 1.00 95.19 95 VAL A O 1
ATOM 783 N N . PRO A 1 96 ? -14.635 -7.003 -9.244 1.00 95.06 96 PRO A N 1
ATOM 784 C CA . PRO A 1 96 ? -15.237 -7.954 -10.184 1.00 95.06 96 PRO A CA 1
ATOM 785 C C . PRO A 1 96 ? -14.524 -9.322 -10.245 1.00 95.06 96 PRO A C 1
ATOM 787 O O . PRO A 1 96 ? -14.708 -10.063 -11.208 1.00 95.06 96 PRO A O 1
ATOM 790 N N . TRP A 1 97 ? -13.684 -9.649 -9.265 1.00 95.44 97 TRP A N 1
ATOM 791 C CA . TRP A 1 97 ? -12.860 -10.860 -9.220 1.00 95.44 97 TRP A CA 1
ATOM 792 C C . TRP A 1 97 ? -12.937 -11.519 -7.844 1.00 95.44 97 TRP A C 1
ATOM 794 O O . TRP A 1 97 ? -13.290 -10.868 -6.868 1.00 95.44 97 TRP A O 1
ATOM 804 N N . GLU A 1 98 ? -12.601 -12.809 -7.754 1.00 95.38 98 GLU A N 1
ATOM 805 C CA . GLU A 1 98 ? -12.583 -13.518 -6.468 1.00 95.38 98 GLU A CA 1
ATOM 806 C C . GLU A 1 98 ? -11.382 -13.057 -5.628 1.00 95.38 98 GLU A C 1
ATOM 808 O O . GLU A 1 98 ? -10.240 -13.287 -6.049 1.00 95.38 98 GLU A O 1
ATOM 813 N N . PRO A 1 99 ? -11.600 -12.402 -4.473 1.00 94.94 99 PRO A N 1
ATOM 814 C CA . PRO A 1 99 ? -10.519 -11.902 -3.647 1.00 94.94 99 PRO A CA 1
ATOM 815 C C . PRO A 1 99 ? -9.921 -12.999 -2.771 1.00 94.94 99 PRO A C 1
ATOM 817 O O . PRO A 1 99 ? -10.631 -13.762 -2.120 1.00 94.94 99 PRO A O 1
ATOM 820 N N . VAL A 1 100 ? -8.595 -13.016 -2.688 1.00 93.00 100 VAL A N 1
ATOM 821 C CA . VAL A 1 100 ? -7.838 -13.796 -1.708 1.00 93.00 100 VAL A CA 1
ATOM 822 C C . VAL A 1 100 ? -6.974 -12.862 -0.874 1.00 93.00 100 VAL A C 1
ATOM 824 O O . VAL A 1 100 ? -6.449 -11.868 -1.383 1.00 93.00 100 VAL A O 1
ATOM 827 N N . VAL A 1 101 ? -6.829 -13.181 0.412 1.00 92.31 101 VAL A N 1
ATOM 828 C CA . VAL A 1 101 ? -5.927 -12.454 1.311 1.00 92.31 101 VAL A CA 1
ATOM 829 C C . VAL A 1 101 ? -4.510 -12.578 0.761 1.00 92.31 101 VAL A C 1
ATOM 831 O O . VAL A 1 101 ? -4.016 -13.683 0.537 1.00 92.31 101 VAL A O 1
ATOM 834 N N . PHE A 1 102 ? -3.875 -11.439 0.509 1.00 92.12 102 PHE A N 1
ATOM 835 C CA . PHE A 1 102 ? -2.489 -11.382 0.073 1.00 92.12 102 PHE A CA 1
ATOM 836 C C . PHE A 1 102 ? -1.564 -11.284 1.287 1.00 92.12 102 PHE A C 1
ATOM 838 O O . PHE A 1 102 ? -0.647 -12.089 1.433 1.00 92.12 102 PHE A O 1
ATOM 845 N N . TYR A 1 103 ? -1.871 -10.353 2.187 1.00 90.81 103 TYR A N 1
ATOM 846 C CA . TYR A 1 103 ? -1.194 -10.181 3.463 1.00 90.81 103 TYR A CA 1
ATOM 847 C C . TYR A 1 103 ? -2.076 -9.420 4.449 1.00 90.81 103 TYR A C 1
ATOM 849 O O . TYR A 1 103 ? -3.066 -8.796 4.064 1.00 90.81 103 TYR A O 1
ATOM 857 N N . LEU A 1 104 ? -1.688 -9.443 5.723 1.00 94.50 104 LEU A N 1
ATOM 858 C CA . LEU A 1 104 ? -2.311 -8.656 6.781 1.00 94.50 104 LEU A CA 1
ATOM 859 C C . LEU A 1 104 ? -1.209 -8.092 7.676 1.00 94.50 104 LEU A C 1
ATOM 861 O O . LEU A 1 104 ? -0.398 -8.853 8.201 1.00 94.50 104 LEU A O 1
ATOM 865 N N . GLU A 1 105 ? -1.211 -6.778 7.853 1.00 95.94 105 GLU A N 1
ATOM 866 C CA . GLU A 1 105 ? -0.153 -6.014 8.502 1.00 95.94 105 GLU A CA 1
ATOM 867 C C . GLU A 1 105 ? -0.713 -5.005 9.504 1.00 95.94 105 GLU A C 1
ATOM 869 O O . GLU A 1 105 ? -1.908 -4.689 9.523 1.00 95.94 105 GLU A O 1
ATOM 874 N N . SER A 1 106 ? 0.172 -4.457 10.330 1.00 97.88 106 SER A N 1
ATOM 875 C CA . SER A 1 106 ? -0.151 -3.333 11.202 1.00 97.88 106 SER A CA 1
ATOM 876 C C . SER A 1 106 ? 0.984 -2.323 11.254 1.00 97.88 106 SER A C 1
ATOM 878 O O . SER A 1 106 ? 2.148 -2.682 11.432 1.00 97.88 106 SER A O 1
ATOM 880 N N . PHE A 1 107 ? 0.616 -1.046 11.140 1.00 95.44 107 PHE A N 1
ATOM 881 C CA . PHE A 1 107 ? 1.541 0.086 11.173 1.00 95.44 107 PHE A CA 1
ATOM 882 C C . PHE A 1 107 ? 1.262 0.949 12.413 1.00 95.44 107 PHE A C 1
ATOM 884 O O . PHE A 1 107 ? 0.459 1.878 12.325 1.00 95.44 107 PHE A O 1
ATOM 891 N N . PRO A 1 108 ? 1.914 0.711 13.566 1.00 93.31 108 PRO A N 1
ATOM 892 C CA . PRO A 1 108 ? 1.670 1.453 14.810 1.00 93.31 108 PRO A CA 1
ATOM 893 C C . PRO A 1 108 ? 2.041 2.943 14.781 1.00 93.31 108 PRO A C 1
ATOM 895 O O . PRO A 1 108 ? 1.724 3.645 15.736 1.00 93.31 108 PRO A O 1
ATOM 898 N N . LYS A 1 109 ? 2.726 3.414 13.728 1.00 94.00 109 LYS A N 1
ATOM 899 C CA . LYS A 1 109 ? 3.272 4.773 13.534 1.00 94.00 109 LYS A CA 1
ATOM 900 C C . LYS A 1 109 ? 3.527 5.533 14.854 1.00 94.00 109 LYS A C 1
ATOM 902 O O . LYS A 1 109 ? 2.656 6.282 15.305 1.00 94.00 109 LYS A O 1
ATOM 907 N N . PRO A 1 110 ? 4.702 5.351 15.481 1.00 94.12 110 PRO A N 1
ATOM 908 C CA . PRO A 1 110 ? 5.000 5.910 16.798 1.00 94.12 110 PRO A CA 1
ATOM 909 C C . PRO A 1 110 ? 5.066 7.451 16.787 1.00 94.12 110 PRO A C 1
ATOM 911 O O . PRO A 1 110 ? 5.171 8.056 15.713 1.00 94.12 110 PRO A O 1
ATOM 914 N N . PRO A 1 111 ? 5.022 8.104 17.966 1.00 94.06 111 PRO A N 1
ATOM 915 C CA . PRO A 1 111 ? 5.242 9.545 18.091 1.00 94.06 111 PRO A CA 1
ATOM 916 C C . PRO A 1 111 ? 6.543 9.986 17.415 1.00 94.06 111 PRO A C 1
ATOM 918 O O . PRO A 1 111 ? 7.584 9.359 17.596 1.00 94.06 111 PRO A O 1
ATOM 921 N N . GLY A 1 112 ? 6.493 11.066 16.639 1.00 90.75 112 GLY A N 1
ATOM 922 C CA . GLY A 1 112 ? 7.649 11.598 15.914 1.00 90.75 112 GLY A CA 1
ATOM 923 C C . GLY A 1 112 ? 7.992 10.862 14.615 1.00 90.75 112 GLY A C 1
ATOM 924 O O . GLY A 1 112 ? 8.872 11.321 13.887 1.00 90.75 112 GLY A O 1
ATOM 925 N N . ALA A 1 113 ? 7.302 9.766 14.273 1.00 90.25 113 ALA A N 1
ATOM 926 C CA . ALA A 1 113 ? 7.526 9.073 13.008 1.00 90.25 113 ALA A CA 1
ATOM 927 C C . ALA A 1 113 ? 7.204 9.976 11.806 1.00 90.25 113 ALA A C 1
ATOM 929 O O . ALA A 1 113 ? 6.130 10.583 11.728 1.00 90.25 113 ALA A O 1
ATOM 930 N N . GLY A 1 114 ? 8.126 10.019 10.840 1.00 88.50 114 GLY A N 1
ATOM 931 C CA . GLY A 1 114 ? 8.032 10.856 9.646 1.00 88.50 114 GLY A CA 1
ATOM 932 C C . GLY A 1 114 ? 6.870 10.510 8.707 1.00 88.50 114 GLY A C 1
ATOM 933 O O . GLY A 1 114 ? 6.172 9.501 8.851 1.00 88.50 114 GLY A O 1
ATOM 934 N N . ALA A 1 115 ? 6.647 11.379 7.723 1.00 90.12 115 ALA A N 1
ATOM 935 C CA . ALA A 1 115 ? 5.706 11.118 6.640 1.00 90.12 115 ALA A CA 1
ATOM 936 C C . ALA A 1 115 ? 6.195 9.948 5.767 1.00 90.12 115 ALA A C 1
ATOM 938 O O . ALA A 1 115 ? 7.397 9.787 5.571 1.00 90.12 115 ALA A O 1
ATOM 939 N N . LEU A 1 116 ? 5.261 9.155 5.237 1.00 89.12 116 LEU A N 1
ATOM 940 C CA . LEU A 1 116 ? 5.567 8.222 4.151 1.00 89.12 116 LEU A CA 1
ATOM 941 C C . LEU A 1 116 ? 5.265 8.951 2.840 1.00 89.12 116 LEU A C 1
ATOM 943 O O . LEU A 1 116 ? 4.123 9.404 2.696 1.00 89.12 116 LEU A O 1
ATOM 947 N N . PRO A 1 117 ? 6.230 9.109 1.920 1.00 90.75 117 PRO A N 1
ATOM 948 C CA . PRO A 1 117 ? 5.985 9.855 0.696 1.00 90.75 117 PRO A CA 1
ATOM 949 C C . PRO A 1 117 ? 4.955 9.189 -0.223 1.00 90.75 117 PRO A C 1
ATOM 951 O O . PRO A 1 117 ? 4.535 8.050 -0.013 1.00 90.75 117 PRO A O 1
ATOM 954 N N . ALA A 1 118 ? 4.523 9.929 -1.245 1.00 95.38 118 ALA A N 1
ATOM 955 C CA . ALA A 1 118 ? 3.537 9.436 -2.197 1.00 95.38 118 ALA A CA 1
ATOM 956 C C . ALA A 1 118 ? 4.069 8.226 -2.970 1.00 95.38 118 ALA A C 1
ATOM 958 O O . ALA A 1 118 ? 5.143 8.305 -3.557 1.00 95.38 118 ALA A O 1
ATOM 959 N N . HIS A 1 119 ? 3.316 7.131 -2.979 1.00 93.81 119 HIS A N 1
ATOM 960 C CA . HIS A 1 119 ? 3.691 5.865 -3.611 1.00 93.81 119 HIS A CA 1
ATOM 961 C C . HIS A 1 119 ? 2.448 5.098 -4.086 1.00 93.81 119 HIS A C 1
ATOM 963 O O . HIS A 1 119 ? 1.311 5.547 -3.896 1.00 93.81 119 HIS A O 1
ATOM 969 N N . GLN A 1 120 ? 2.674 3.960 -4.742 1.00 94.12 120 GLN A N 1
ATOM 970 C CA . GLN A 1 120 ? 1.646 3.020 -5.190 1.00 94.12 120 GLN A CA 1
ATOM 971 C C . GLN A 1 120 ? 1.998 1.614 -4.704 1.00 94.12 120 GLN A C 1
ATOM 973 O O . GLN A 1 120 ? 3.141 1.191 -4.844 1.00 94.12 120 GLN A O 1
ATOM 978 N N . GLU A 1 121 ? 1.018 0.860 -4.211 1.00 91.06 121 GLU A N 1
ATOM 979 C CA . GLU A 1 121 ? 1.246 -0.514 -3.730 1.00 91.06 121 GLU A CA 1
ATOM 980 C C . GLU A 1 121 ? 1.690 -1.455 -4.848 1.00 91.06 121 GLU A C 1
ATOM 982 O O . GLU A 1 121 ? 2.462 -2.381 -4.625 1.00 91.06 121 GLU A O 1
ATOM 987 N N . LEU A 1 122 ? 1.259 -1.195 -6.087 1.00 88.62 122 LEU A N 1
ATOM 988 C CA . LEU A 1 122 ? 1.713 -1.964 -7.245 1.00 88.62 122 LEU A CA 1
ATOM 989 C C . LEU A 1 122 ? 3.237 -1.865 -7.454 1.00 88.62 122 LEU A C 1
ATOM 991 O O . LEU A 1 122 ? 3.818 -2.742 -8.085 1.00 88.62 122 LEU A O 1
ATOM 995 N N . PHE A 1 123 ? 3.882 -0.806 -6.947 1.00 82.06 123 PHE A N 1
ATOM 996 C CA . PHE A 1 123 ? 5.333 -0.644 -7.038 1.00 82.06 123 PHE A CA 1
ATOM 997 C C . PHE A 1 123 ? 6.072 -1.641 -6.138 1.00 82.06 123 PHE A C 1
ATOM 999 O O . PHE A 1 123 ? 7.053 -2.243 -6.562 1.00 82.06 123 PHE A O 1
ATOM 1006 N N . THR A 1 124 ? 5.600 -1.820 -4.902 1.00 74.56 124 THR A N 1
ATOM 1007 C CA . THR A 1 124 ? 6.240 -2.676 -3.891 1.00 74.56 124 THR A CA 1
ATOM 1008 C C . THR A 1 124 ? 5.754 -4.123 -3.957 1.00 74.56 124 THR A C 1
ATOM 1010 O O . THR A 1 124 ? 6.509 -5.035 -3.637 1.00 74.56 124 THR A O 1
ATOM 1013 N N . SER A 1 125 ? 4.510 -4.342 -4.386 1.00 81.88 125 SER A N 1
ATOM 1014 C CA . SER A 1 125 ? 3.855 -5.652 -4.482 1.00 81.88 125 SER A CA 1
ATOM 1015 C C . SER A 1 125 ? 3.236 -5.853 -5.874 1.00 81.88 125 SER A C 1
ATOM 1017 O O . SER A 1 125 ? 2.010 -5.808 -6.033 1.00 81.88 125 SER A O 1
ATOM 1019 N N . PRO A 1 126 ? 4.067 -6.041 -6.913 1.00 80.44 126 PRO A N 1
ATOM 1020 C CA . PRO A 1 126 ? 3.598 -6.141 -8.287 1.00 80.44 126 PRO A CA 1
ATOM 1021 C C . PRO A 1 126 ? 2.814 -7.433 -8.542 1.00 80.44 126 PRO A C 1
ATOM 1023 O O . PRO A 1 126 ? 3.249 -8.540 -8.218 1.00 80.44 126 PRO A O 1
ATOM 1026 N N . VAL A 1 127 ? 1.657 -7.282 -9.184 1.00 85.38 127 VAL A N 1
ATOM 1027 C CA . VAL A 1 127 ? 0.777 -8.382 -9.595 1.00 85.38 127 VAL A CA 1
ATOM 1028 C C . VAL A 1 127 ? 0.291 -8.188 -11.033 1.00 85.38 127 VAL A C 1
ATOM 1030 O O . VAL A 1 127 ? 0.098 -7.053 -11.472 1.00 85.38 127 VAL A O 1
ATOM 1033 N N . GLU A 1 128 ? 0.063 -9.290 -11.753 1.00 86.12 128 GLU A N 1
ATOM 1034 C CA . GLU A 1 128 ? -0.498 -9.288 -13.114 1.00 86.12 128 GLU A CA 1
ATOM 1035 C C . GLU A 1 128 ? -1.683 -10.279 -13.236 1.00 86.12 128 GLU A C 1
ATOM 1037 O O . GLU A 1 128 ? -1.515 -11.464 -12.917 1.00 86.12 128 GLU A O 1
ATOM 1042 N N . PRO A 1 129 ? -2.876 -9.835 -13.690 1.00 92.38 129 PRO A N 1
ATOM 1043 C CA . PRO A 1 129 ? -3.269 -8.427 -13.836 1.00 92.38 129 PRO A CA 1
ATOM 1044 C C . PRO A 1 129 ? -3.219 -7.680 -12.489 1.00 92.38 129 PRO A C 1
ATOM 1046 O O . PRO A 1 129 ? -3.202 -8.329 -11.439 1.00 92.38 129 PRO A O 1
ATOM 1049 N N . PRO A 1 130 ? -3.205 -6.329 -12.482 1.00 91.50 130 PRO A N 1
ATOM 1050 C CA . PRO A 1 130 ? -3.105 -5.509 -11.268 1.00 91.50 130 PRO A CA 1
ATOM 1051 C C . PRO A 1 130 ? -4.416 -5.469 -10.459 1.00 91.50 130 PRO A C 1
ATOM 1053 O O . PRO A 1 130 ? -4.861 -4.421 -9.990 1.00 91.50 130 PRO A O 1
ATOM 1056 N N . ASP A 1 131 ? -5.051 -6.628 -10.318 1.00 95.94 131 ASP A N 1
ATOM 1057 C CA . ASP A 1 131 ? -6.245 -6.875 -9.527 1.00 95.94 131 ASP A CA 1
ATOM 1058 C C . ASP A 1 131 ? -5.828 -7.093 -8.073 1.00 95.94 131 ASP A C 1
ATOM 1060 O O . ASP A 1 131 ? -5.764 -8.208 -7.556 1.00 95.94 131 ASP A O 1
ATOM 1064 N N . PHE A 1 132 ? -5.470 -5.981 -7.441 1.00 95.31 132 PHE A N 1
ATOM 1065 C CA . PHE A 1 132 ? -4.994 -5.895 -6.070 1.00 95.31 132 PHE A CA 1
ATOM 1066 C C . PHE A 1 132 ? -5.525 -4.609 -5.437 1.00 95.31 132 PHE A C 1
ATOM 1068 O O . PHE A 1 132 ? -5.428 -3.526 -6.021 1.00 95.31 132 PHE A O 1
ATOM 1075 N N . ILE A 1 133 ? -6.122 -4.738 -4.255 1.00 96.94 133 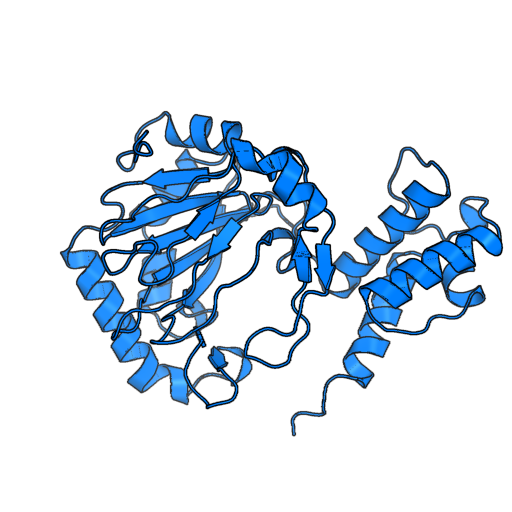ILE A N 1
ATOM 1076 C CA . ILE A 1 133 ? -6.638 -3.625 -3.462 1.00 96.94 133 ILE A CA 1
ATOM 1077 C C . ILE A 1 133 ? -6.114 -3.698 -2.033 1.00 96.94 133 ILE A C 1
ATOM 1079 O O . ILE A 1 133 ? -5.876 -4.778 -1.487 1.00 96.94 133 ILE A O 1
ATOM 1083 N N . HIS A 1 134 ? -6.015 -2.532 -1.415 1.00 96.62 134 HIS A N 1
ATOM 1084 C CA . HIS A 1 134 ? -5.708 -2.352 -0.008 1.00 96.62 134 HIS A CA 1
ATOM 1085 C C . HIS A 1 134 ? -6.927 -1.894 0.755 1.00 96.62 134 HIS A C 1
ATOM 1087 O O . HIS A 1 134 ? -7.631 -0.986 0.316 1.00 96.62 134 HIS A O 1
ATOM 1093 N N . MET A 1 135 ? -7.123 -2.476 1.933 1.00 97.25 135 MET A N 1
ATOM 1094 C CA . MET A 1 135 ? -8.001 -1.919 2.944 1.00 97.25 135 MET A CA 1
ATOM 1095 C C . MET A 1 135 ? -7.190 -1.520 4.169 1.00 97.25 135 MET A C 1
ATOM 1097 O O . MET A 1 135 ? -6.639 -2.362 4.874 1.00 97.25 135 MET A O 1
ATOM 1101 N N . TRP A 1 136 ? -7.148 -0.219 4.418 1.00 98.31 136 TRP A N 1
ATOM 1102 C CA . TRP A 1 136 ? -6.534 0.390 5.587 1.00 98.31 136 TRP A CA 1
ATOM 1103 C C . TRP A 1 136 ? -7.626 0.744 6.592 1.00 98.31 136 TRP A C 1
ATOM 1105 O O . TRP A 1 136 ? -8.613 1.370 6.213 1.00 98.31 136 TRP A O 1
ATOM 1115 N N . ILE A 1 137 ? -7.477 0.345 7.854 1.00 98.50 137 ILE A N 1
ATOM 1116 C CA . ILE A 1 137 ? -8.505 0.476 8.894 1.00 98.50 137 ILE A CA 1
ATOM 1117 C C . ILE A 1 137 ? -7.933 1.252 10.077 1.00 98.50 137 ILE A C 1
ATOM 1119 O O . ILE A 1 137 ? -6.931 0.853 10.677 1.00 98.50 137 ILE A O 1
ATOM 1123 N N . ALA A 1 138 ? -8.609 2.336 10.442 1.00 98.25 138 ALA A N 1
ATOM 1124 C CA . ALA A 1 138 ? -8.275 3.151 11.598 1.00 98.25 138 ALA A CA 1
ATOM 1125 C C . ALA A 1 138 ? -8.654 2.422 12.900 1.00 98.25 138 ALA A C 1
ATOM 1127 O O . ALA A 1 138 ? -9.814 2.060 13.089 1.00 98.25 138 ALA A O 1
ATOM 1128 N N . LEU A 1 139 ? -7.703 2.220 13.821 1.00 98.31 139 LEU A N 1
ATOM 1129 C CA . LEU A 1 139 ? -7.971 1.648 15.158 1.00 98.31 139 LEU A CA 1
ATOM 1130 C C . LEU A 1 139 ? -8.024 2.716 16.266 1.00 98.31 139 LEU A C 1
ATOM 1132 O O . LEU A 1 139 ? -8.034 2.403 17.456 1.00 98.31 139 LEU A O 1
ATOM 1136 N N . GLU A 1 140 ? -8.032 3.980 15.863 1.00 96.94 140 GLU A N 1
ATOM 1137 C CA . GLU A 1 140 ? -8.312 5.177 16.653 1.00 96.94 140 GLU A CA 1
ATOM 1138 C C . GLU A 1 140 ? -8.733 6.296 15.694 1.00 96.94 140 GLU A C 1
ATOM 1140 O O . GLU A 1 140 ? -8.713 6.092 14.482 1.00 96.94 140 GLU A O 1
ATOM 1145 N N . ASP A 1 141 ? -9.093 7.470 16.207 1.00 97.44 141 ASP A N 1
ATOM 1146 C CA . ASP A 1 141 ? -9.330 8.628 15.346 1.00 97.44 141 ASP A CA 1
ATOM 1147 C C . ASP A 1 141 ? -8.009 9.082 14.706 1.00 97.44 141 ASP A C 1
ATOM 1149 O O . ASP A 1 141 ? -7.037 9.408 15.395 1.00 97.44 141 ASP A O 1
ATOM 1153 N N . VAL A 1 142 ? -7.962 9.115 13.376 1.00 97.75 142 VAL A N 1
ATOM 1154 C CA . VAL A 1 142 ? -6.771 9.491 12.610 1.00 97.75 142 VAL A CA 1
ATOM 1155 C C . VAL A 1 142 ? -7.028 10.778 11.845 1.00 97.75 142 VAL A C 1
ATOM 1157 O O . VAL A 1 142 ? -7.975 10.878 11.075 1.00 97.75 142 VAL A O 1
ATOM 1160 N N . THR A 1 143 ? -6.154 11.756 12.035 1.00 96.69 143 THR A N 1
ATOM 1161 C CA . THR A 1 143 ? -6.214 13.074 11.398 1.00 96.69 143 THR A CA 1
ATOM 1162 C C . THR A 1 143 ? -4.859 13.420 10.786 1.00 96.69 143 THR A C 1
ATOM 1164 O O . THR A 1 143 ? -3.889 12.658 10.874 1.00 96.69 143 THR A O 1
ATOM 1167 N N . SER A 1 144 ? -4.742 14.612 10.206 1.00 94.69 144 SER A N 1
ATOM 1168 C CA . SER A 1 144 ? -3.447 15.145 9.762 1.00 94.69 144 SER A CA 1
ATOM 1169 C C . SER A 1 144 ? -2.402 15.258 10.891 1.00 94.69 144 SER A C 1
ATOM 1171 O O . SER A 1 144 ? -1.206 15.268 10.609 1.00 94.69 144 SER A O 1
ATOM 1173 N N . VAL A 1 145 ? -2.812 15.275 12.170 1.00 96.31 145 VAL A N 1
ATOM 1174 C CA . VAL A 1 145 ? -1.903 15.416 13.327 1.00 96.31 145 VAL A CA 1
ATOM 1175 C C . VAL A 1 145 ? -1.133 14.126 13.638 1.00 96.31 145 VAL A C 1
ATOM 1177 O O . VAL A 1 145 ? 0.065 14.181 13.933 1.00 96.31 145 VAL A O 1
ATOM 1180 N N . ASN A 1 146 ? -1.797 12.967 13.591 1.00 96.44 146 ASN A N 1
ATOM 1181 C CA . ASN A 1 146 ? -1.207 11.654 13.905 1.00 96.44 146 ASN A CA 1
ATOM 1182 C C . ASN A 1 146 ? -0.890 10.813 12.650 1.00 96.44 146 ASN A C 1
ATOM 1184 O O . ASN A 1 146 ? -0.621 9.611 12.736 1.00 96.44 146 ASN A O 1
ATOM 1188 N N . GLY A 1 147 ? -0.857 11.454 11.480 1.00 94.50 147 GLY A N 1
ATOM 1189 C CA . GLY A 1 147 ? -0.365 10.859 10.243 1.00 94.50 147 GLY A CA 1
ATOM 1190 C C . GLY A 1 147 ? -1.406 10.054 9.471 1.00 94.50 147 GLY A C 1
ATOM 1191 O O . GLY A 1 147 ? -1.154 8.891 9.130 1.00 94.50 147 GLY A O 1
ATOM 1192 N N . GLY A 1 148 ? -2.558 10.678 9.209 1.00 95.62 148 GLY A N 1
ATOM 1193 C CA . GLY A 1 148 ? -3.601 10.180 8.314 1.00 95.62 148 GLY A CA 1
ATOM 1194 C C . GLY A 1 148 ? -3.152 10.018 6.865 1.00 95.62 148 GLY A C 1
ATOM 1195 O O . GLY A 1 148 ? -2.150 10.597 6.428 1.00 95.62 148 GLY A O 1
ATOM 1196 N N . LEU A 1 149 ? -3.889 9.175 6.135 1.00 97.38 149 LEU A N 1
ATOM 1197 C CA . LEU A 1 149 ? -3.653 8.944 4.716 1.00 97.38 149 LEU A CA 1
ATOM 1198 C C . LEU A 1 149 ? -4.248 10.062 3.864 1.00 97.38 149 LEU A C 1
ATOM 1200 O O . LEU A 1 149 ? -5.403 10.455 4.049 1.00 97.38 149 LEU A O 1
ATOM 1204 N N . ALA A 1 150 ? -3.481 10.483 2.865 1.00 97.81 150 ALA A N 1
ATOM 1205 C CA . ALA A 1 150 ? -3.960 11.289 1.757 1.00 97.81 150 ALA A CA 1
ATOM 1206 C C . ALA A 1 150 ? -3.864 10.492 0.452 1.00 97.81 150 ALA A C 1
ATOM 1208 O O . ALA A 1 150 ? -2.982 9.651 0.280 1.00 97.81 150 ALA A O 1
ATOM 1209 N N . PHE A 1 151 ? -4.761 10.787 -0.481 1.00 98.56 151 PHE A N 1
ATOM 1210 C CA . PHE A 1 151 ? -4.893 10.087 -1.754 1.00 98.56 151 PHE A CA 1
ATOM 1211 C C . PHE A 1 151 ? -4.977 11.085 -2.902 1.00 98.56 151 PHE A C 1
ATOM 1213 O O . PHE A 1 151 ? -5.561 12.157 -2.757 1.00 98.56 151 PHE A O 1
ATOM 1220 N N . TYR A 1 152 ? -4.471 10.708 -4.072 1.00 98.50 152 TYR A N 1
ATOM 1221 C CA . TYR A 1 152 ? -4.749 11.410 -5.323 1.00 98.50 152 TYR A CA 1
ATOM 1222 C C . TYR A 1 152 ? -5.815 10.630 -6.084 1.00 98.50 152 TYR A C 1
ATOM 1224 O O . TYR A 1 152 ? -5.526 9.607 -6.707 1.00 98.50 152 TYR A O 1
ATOM 1232 N N . ARG A 1 153 ? -7.069 11.087 -6.038 1.00 98.38 153 ARG A N 1
ATOM 1233 C CA . ARG A 1 153 ? -8.182 10.386 -6.696 1.00 98.38 153 ARG A CA 1
ATOM 1234 C C . ARG A 1 153 ? -7.929 10.240 -8.192 1.00 98.38 153 ARG A C 1
ATOM 1236 O O . ARG A 1 153 ? -7.348 11.115 -8.833 1.00 98.38 153 ARG A O 1
ATOM 1243 N N . ARG A 1 154 ? -8.427 9.142 -8.761 1.00 98.19 154 ARG A N 1
ATOM 1244 C CA . ARG A 1 154 ? -8.354 8.789 -10.191 1.00 98.19 154 ARG A CA 1
ATOM 1245 C C . ARG A 1 154 ? -6.940 8.507 -10.703 1.00 98.19 154 ARG A C 1
ATOM 1247 O O . ARG A 1 154 ? -6.792 8.219 -11.890 1.00 98.19 154 ARG A O 1
ATOM 1254 N N . SER A 1 155 ? -5.926 8.570 -9.841 1.00 98.44 155 SER A N 1
ATOM 1255 C CA . SER A 1 155 ? -4.534 8.285 -10.199 1.00 98.44 155 SER A CA 1
ATOM 1256 C C . SER A 1 155 ? -4.312 6.831 -10.611 1.00 98.44 155 SER A C 1
ATOM 1258 O O . SER A 1 155 ? -3.473 6.584 -11.469 1.00 98.44 155 SER A O 1
ATOM 1260 N N . HIS A 1 156 ? -5.131 5.891 -10.125 1.00 97.75 156 HIS A N 1
ATOM 1261 C CA . HIS A 1 156 ? -5.091 4.481 -10.531 1.00 97.75 156 HIS A CA 1
ATOM 1262 C C . HIS A 1 156 ? -5.238 4.264 -12.038 1.00 97.75 156 HIS A C 1
ATOM 1264 O O . HIS A 1 156 ? -4.715 3.299 -12.591 1.00 97.75 156 HIS A O 1
ATOM 1270 N N . ARG A 1 157 ? -5.901 5.195 -12.734 1.00 95.31 157 ARG A N 1
ATOM 1271 C CA . ARG A 1 157 ? -6.069 5.166 -14.194 1.00 95.31 157 ARG A CA 1
ATOM 1272 C C . ARG A 1 157 ? -4.780 5.438 -14.966 1.00 95.31 157 ARG A C 1
ATOM 1274 O O . ARG A 1 157 ? -4.751 5.200 -16.168 1.00 95.31 157 ARG A O 1
ATOM 1281 N N . LEU A 1 158 ? -3.746 5.956 -14.305 1.00 90.75 158 LEU A N 1
ATOM 1282 C CA . LEU A 1 158 ? -2.428 6.159 -14.904 1.00 90.75 158 LEU A CA 1
ATOM 1283 C C . LEU A 1 158 ? -1.620 4.855 -14.979 1.00 90.75 158 LEU A C 1
ATOM 1285 O O . LEU A 1 158 ? -0.572 4.837 -15.619 1.00 90.75 158 LEU A O 1
ATOM 1289 N N . GLY A 1 159 ? -2.089 3.772 -14.348 1.00 91.31 159 GLY A N 1
ATOM 1290 C CA . GLY A 1 159 ? -1.260 2.591 -14.125 1.00 91.31 159 GLY A CA 1
ATOM 1291 C C . GLY A 1 159 ? -0.164 2.899 -13.107 1.00 91.31 159 GLY A C 1
ATOM 1292 O O . GLY A 1 159 ? -0.378 3.690 -12.190 1.00 91.31 159 GLY A O 1
ATOM 1293 N N . LEU A 1 160 ? 1.009 2.288 -13.267 1.00 88.12 160 LEU A N 1
ATOM 1294 C CA . LEU A 1 160 ? 2.180 2.595 -12.448 1.00 88.12 160 LEU A CA 1
ATOM 1295 C C . LEU A 1 160 ? 2.821 3.912 -12.919 1.00 88.12 160 LEU A C 1
ATOM 1297 O O . LEU A 1 160 ? 3.341 3.992 -14.034 1.00 88.12 160 LEU A O 1
ATOM 1301 N N . ALA A 1 161 ? 2.769 4.945 -12.081 1.00 88.38 161 ALA A N 1
ATOM 1302 C CA . ALA A 1 161 ? 3.399 6.231 -12.338 1.00 88.38 161 ALA A CA 1
ATOM 1303 C C . ALA A 1 161 ? 4.933 6.125 -12.234 1.00 88.38 161 ALA A C 1
ATOM 1305 O O . ALA A 1 161 ? 5.452 5.218 -11.575 1.00 88.38 161 ALA A O 1
ATOM 1306 N N . PRO A 1 162 ? 5.681 7.048 -12.862 1.00 82.75 162 PRO A N 1
ATOM 1307 C CA . PRO A 1 162 ? 7.112 7.185 -12.619 1.00 82.75 162 PRO A CA 1
ATOM 1308 C C . PRO A 1 162 ? 7.404 7.382 -11.126 1.00 82.75 162 PRO A C 1
ATOM 1310 O O . PRO A 1 162 ? 6.813 8.253 -10.481 1.00 82.75 162 PRO A O 1
ATOM 1313 N N . HIS A 1 163 ? 8.291 6.546 -10.591 1.00 85.19 163 HIS A N 1
ATOM 1314 C CA . HIS A 1 163 ? 8.835 6.681 -9.248 1.00 85.19 163 HIS A CA 1
ATOM 1315 C C . HIS A 1 163 ? 10.295 7.105 -9.361 1.00 85.19 163 HIS A C 1
ATOM 1317 O O . HIS A 1 163 ? 10.986 6.747 -10.309 1.00 85.19 163 HIS A O 1
ATOM 1323 N N . THR A 1 164 ? 10.757 7.869 -8.385 1.00 80.06 164 THR A N 1
ATOM 1324 C CA . THR A 1 164 ? 12.146 8.290 -8.269 1.00 80.06 164 THR A CA 1
ATOM 1325 C C . THR A 1 164 ? 12.625 8.041 -6.853 1.00 80.06 164 THR A C 1
ATOM 1327 O O . THR A 1 164 ? 11.832 8.059 -5.904 1.00 80.06 164 THR A O 1
ATOM 1330 N N . GLN A 1 165 ? 13.925 7.804 -6.705 1.00 74.75 165 GLN A N 1
ATOM 1331 C CA . GLN A 1 165 ? 14.528 7.687 -5.392 1.00 74.75 165 GLN A CA 1
ATOM 1332 C C . GLN A 1 165 ? 14.361 9.021 -4.659 1.00 74.75 165 GLN A C 1
ATOM 1334 O O . GLN A 1 165 ? 14.867 10.061 -5.081 1.00 74.75 165 GLN A O 1
ATOM 1339 N N . GLN A 1 166 ? 13.647 8.987 -3.544 1.00 72.06 166 GLN A N 1
ATOM 1340 C CA . GLN A 1 166 ? 13.508 10.127 -2.656 1.00 72.06 166 GLN A CA 1
ATOM 1341 C C . GLN A 1 166 ? 14.558 10.049 -1.547 1.00 72.06 166 GLN A C 1
ATOM 1343 O O . GLN A 1 166 ? 15.276 9.052 -1.412 1.00 72.06 166 GLN A O 1
ATOM 1348 N N . ALA A 1 167 ? 14.692 11.140 -0.785 1.00 60.09 167 ALA A N 1
ATOM 1349 C CA . ALA A 1 167 ? 15.572 11.160 0.378 1.00 60.09 167 ALA A CA 1
ATOM 1350 C C . ALA A 1 167 ? 15.310 9.913 1.242 1.00 60.09 167 ALA A C 1
ATOM 1352 O O . ALA A 1 167 ? 14.149 9.495 1.326 1.00 60.09 167 ALA A O 1
ATOM 1353 N N . PRO A 1 168 ? 16.356 9.316 1.845 1.00 55.91 168 PRO A N 1
ATOM 1354 C CA . PRO A 1 168 ? 16.190 8.110 2.634 1.00 55.91 168 PRO A CA 1
ATOM 1355 C C . PRO A 1 168 ? 15.056 8.297 3.632 1.00 55.91 168 PRO A C 1
ATOM 1357 O O . PRO A 1 168 ? 14.967 9.347 4.279 1.00 55.91 168 PRO A O 1
ATOM 1360 N N . ASP A 1 169 ? 14.184 7.299 3.742 1.00 54.28 169 ASP A N 1
ATOM 1361 C CA . ASP A 1 169 ? 13.227 7.300 4.837 1.00 54.28 169 ASP A CA 1
ATOM 1362 C C . ASP A 1 169 ? 13.989 7.178 6.172 1.00 54.28 169 ASP A C 1
ATOM 1364 O O . ASP A 1 169 ? 15.222 7.094 6.237 1.00 54.28 169 ASP A O 1
ATOM 1368 N N . THR A 1 170 ? 13.266 7.172 7.285 1.00 50.44 170 THR A N 1
ATOM 1369 C CA . THR A 1 170 ? 13.867 7.060 8.622 1.00 50.44 170 THR A CA 1
ATOM 1370 C C . THR A 1 170 ? 14.610 5.733 8.864 1.00 50.44 170 THR A C 1
ATOM 1372 O O . THR A 1 170 ? 15.169 5.553 9.947 1.00 50.44 170 THR A O 1
ATOM 1375 N N . MET A 1 171 ? 14.657 4.822 7.878 1.00 44.91 171 MET A N 1
ATOM 1376 C CA . MET A 1 171 ? 15.492 3.617 7.871 1.00 44.91 171 MET A CA 1
ATOM 1377 C C . MET A 1 171 ? 16.895 3.834 7.305 1.00 44.91 171 MET A C 1
ATOM 1379 O O . MET A 1 171 ? 17.723 2.928 7.380 1.00 44.91 171 MET A O 1
ATOM 1383 N N . GLY A 1 172 ? 17.171 4.985 6.685 1.00 47.94 172 GLY A N 1
ATOM 1384 C CA . GLY A 1 172 ? 18.388 5.167 5.891 1.00 47.94 172 GLY A CA 1
ATOM 1385 C C . GLY A 1 172 ? 18.399 4.334 4.599 1.00 47.94 172 GLY A C 1
ATOM 1386 O O . GLY A 1 172 ? 19.431 4.267 3.932 1.00 47.94 172 GLY A O 1
ATOM 1387 N N . GLY A 1 173 ? 17.268 3.708 4.244 1.00 51.59 173 GLY A N 1
ATOM 1388 C CA . GLY A 1 173 ? 17.080 2.936 3.018 1.00 51.59 173 GLY A CA 1
ATOM 1389 C C . GLY A 1 173 ? 16.642 3.811 1.843 1.00 51.59 173 GLY A C 1
ATOM 1390 O O . GLY A 1 173 ? 16.216 4.952 2.015 1.00 51.59 173 GLY A O 1
ATOM 1391 N N . ARG A 1 174 ? 16.746 3.282 0.619 1.00 60.75 174 ARG A N 1
ATOM 1392 C CA . ARG A 1 174 ? 16.231 3.964 -0.577 1.00 60.75 174 ARG A CA 1
ATOM 1393 C C . ARG A 1 174 ? 14.715 3.808 -0.617 1.00 60.75 174 ARG A C 1
ATOM 1395 O O . ARG A 1 174 ? 14.226 2.697 -0.792 1.00 60.75 174 ARG A O 1
ATOM 1402 N N . PHE A 1 175 ? 13.985 4.908 -0.469 1.00 70.31 175 PHE A N 1
ATOM 1403 C CA . PHE A 1 175 ? 12.548 4.939 -0.721 1.00 70.31 175 PHE A CA 1
ATOM 1404 C C . PHE A 1 175 ? 12.299 5.463 -2.134 1.00 70.31 175 PHE A C 1
ATOM 1406 O O . PHE A 1 175 ? 12.870 6.483 -2.522 1.00 70.31 175 PHE A O 1
ATOM 1413 N N . TYR A 1 176 ? 11.433 4.793 -2.888 1.00 78.88 176 TYR A N 1
ATOM 1414 C CA . TYR A 1 176 ? 11.010 5.245 -4.209 1.00 78.88 176 TYR A CA 1
ATOM 1415 C C . TYR A 1 176 ? 9.591 5.783 -4.102 1.00 78.88 176 TYR A C 1
ATOM 1417 O O . TYR A 1 176 ? 8.655 5.048 -3.797 1.00 78.88 176 TYR A O 1
ATOM 1425 N N . GLY A 1 177 ? 9.447 7.086 -4.321 1.00 85.62 177 GLY A N 1
ATOM 1426 C CA . GLY A 1 177 ? 8.158 7.766 -4.320 1.00 85.62 177 GLY A CA 1
ATOM 1427 C C . GLY A 1 177 ? 7.816 8.272 -5.711 1.00 85.62 177 GLY A C 1
ATOM 1428 O O . GLY A 1 177 ? 8.699 8.462 -6.544 1.00 85.62 177 GLY A O 1
ATOM 1429 N N . VAL A 1 178 ? 6.537 8.522 -5.961 1.00 88.12 178 VAL A N 1
ATOM 1430 C CA . VAL A 1 178 ? 6.065 9.117 -7.212 1.00 88.12 178 VAL A CA 1
ATOM 1431 C C . VAL A 1 178 ? 6.746 10.467 -7.446 1.00 88.12 178 VAL A C 1
ATOM 1433 O O . VAL A 1 178 ? 6.893 11.271 -6.520 1.00 88.12 178 VAL A O 1
ATOM 1436 N N . GLU A 1 179 ? 7.146 10.716 -8.693 1.00 91.06 179 GLU A N 1
ATOM 1437 C CA . GLU A 1 179 ? 7.803 11.959 -9.108 1.00 91.06 179 GLU A CA 1
ATOM 1438 C C . GLU A 1 179 ? 6.984 13.218 -8.739 1.00 91.06 179 GLU A C 1
ATOM 1440 O O . GLU A 1 179 ? 5.773 13.266 -8.997 1.00 91.06 179 GLU A O 1
ATOM 1445 N N . PRO A 1 180 ? 7.613 14.268 -8.170 1.00 91.75 180 PRO A N 1
ATOM 1446 C CA . PRO A 1 180 ? 6.920 15.492 -7.758 1.00 91.75 180 PRO A CA 1
ATOM 1447 C C . PRO A 1 180 ? 6.100 16.164 -8.867 1.00 91.75 180 PRO A C 1
ATOM 1449 O O . PRO A 1 180 ? 4.999 16.648 -8.606 1.00 91.75 180 PRO A O 1
ATOM 1452 N N . GLU A 1 181 ? 6.582 16.147 -10.109 1.00 93.19 181 GLU A N 1
ATOM 1453 C CA . GLU A 1 181 ? 5.907 16.731 -11.272 1.00 93.19 181 GLU A CA 1
ATOM 1454 C C . GLU A 1 181 ? 4.572 16.027 -11.565 1.00 93.19 181 GLU A C 1
ATOM 1456 O O . GLU A 1 181 ? 3.593 16.654 -11.985 1.00 93.19 181 GLU A O 1
ATOM 1461 N N . VAL A 1 182 ? 4.495 14.715 -11.316 1.00 93.31 182 VAL A N 1
ATOM 1462 C CA . VAL A 1 182 ? 3.245 13.950 -11.417 1.00 93.31 182 VAL A CA 1
ATOM 1463 C C . VAL A 1 182 ? 2.280 14.389 -10.316 1.00 93.31 182 VAL A C 1
ATOM 1465 O O . VAL A 1 182 ? 1.103 14.638 -10.591 1.00 93.31 182 VAL A O 1
ATOM 1468 N N . LEU A 1 183 ? 2.772 14.541 -9.083 1.00 96.44 183 LEU A N 1
ATOM 1469 C CA . LEU A 1 183 ? 1.965 14.961 -7.934 1.00 96.44 183 LEU A CA 1
ATOM 1470 C C . LEU A 1 183 ? 1.414 16.383 -8.101 1.00 96.44 183 LEU A C 1
ATOM 1472 O O . LEU A 1 183 ? 0.246 16.626 -7.792 1.00 96.44 183 LEU A O 1
ATOM 1476 N N . GLU A 1 184 ? 2.209 17.311 -8.635 1.00 97.00 184 GLU A N 1
ATOM 1477 C CA . GLU A 1 184 ? 1.788 18.687 -8.913 1.00 97.00 184 GLU A CA 1
ATOM 1478 C C . GLU A 1 184 ? 0.620 18.716 -9.907 1.00 97.00 184 GLU A C 1
ATOM 1480 O O . GLU A 1 184 ? -0.415 19.345 -9.656 1.00 97.00 184 GLU A O 1
ATOM 1485 N N . ARG A 1 185 ? 0.724 17.947 -10.998 1.00 96.56 185 ARG A N 1
ATOM 1486 C CA . ARG A 1 185 ? -0.338 17.815 -12.011 1.00 96.56 185 ARG A CA 1
ATOM 1487 C C . ARG A 1 185 ? -1.620 17.195 -11.455 1.00 96.56 185 ARG A C 1
ATOM 1489 O O . ARG A 1 185 ? -2.709 17.471 -11.970 1.00 96.56 185 ARG A O 1
ATOM 1496 N N . LEU A 1 186 ? -1.503 16.360 -10.424 1.00 97.25 186 LEU A N 1
ATOM 1497 C CA . LEU A 1 186 ? -2.624 15.697 -9.761 1.00 97.25 186 LEU A CA 1
ATOM 1498 C C . LEU A 1 186 ? -3.141 16.444 -8.526 1.00 97.25 186 LEU A C 1
ATOM 1500 O O . LEU A 1 186 ? -4.146 16.019 -7.962 1.00 97.25 186 LEU A O 1
ATOM 1504 N N . SER A 1 187 ? -2.527 17.560 -8.126 1.00 96.88 187 SER A N 1
ATOM 1505 C CA . SER A 1 187 ? -2.839 18.305 -6.893 1.00 96.88 187 SER A CA 1
ATOM 1506 C C . SER A 1 187 ? -4.333 18.580 -6.678 1.00 96.88 187 SER A C 1
ATOM 1508 O O . SER A 1 187 ? -4.841 18.398 -5.575 1.00 96.88 187 SER A O 1
ATOM 1510 N N . ARG A 1 188 ? -5.075 18.918 -7.741 1.00 96.88 188 ARG A N 1
ATOM 1511 C CA . ARG A 1 188 ? -6.537 19.143 -7.695 1.00 96.88 188 ARG A CA 1
ATOM 1512 C C . ARG A 1 188 ? -7.377 17.909 -7.332 1.00 96.88 188 ARG A C 1
ATOM 1514 O O . ARG A 1 188 ? -8.564 18.049 -7.065 1.00 96.88 188 ARG A O 1
ATOM 1521 N N . PHE A 1 189 ? -6.795 16.714 -7.395 1.00 97.25 189 PHE A N 1
ATOM 1522 C CA . PHE A 1 189 ? -7.424 15.445 -7.027 1.00 97.25 189 PHE A CA 1
ATOM 1523 C C . PHE A 1 189 ? -6.979 14.945 -5.648 1.00 97.25 189 PHE A C 1
ATOM 1525 O O . PHE A 1 189 ? -7.414 13.867 -5.234 1.00 97.25 189 PHE A O 1
ATOM 1532 N N . ARG A 1 190 ? -6.115 15.693 -4.947 1.00 97.62 190 ARG A N 1
ATOM 1533 C CA . ARG A 1 190 ? -5.660 15.341 -3.602 1.00 97.62 190 ARG A CA 1
ATOM 1534 C C . ARG A 1 190 ? -6.816 15.454 -2.611 1.00 97.62 190 ARG A C 1
ATOM 1536 O O . ARG A 1 190 ? -7.483 16.484 -2.548 1.00 97.62 190 ARG A O 1
ATOM 1543 N N . VAL A 1 191 ? -7.001 14.411 -1.811 1.00 97.62 191 VAL A N 1
ATOM 1544 C CA . VAL A 1 191 ? -7.940 14.362 -0.687 1.00 97.62 191 VAL A CA 1
ATOM 1545 C C . VAL A 1 191 ? -7.234 13.821 0.550 1.00 97.62 191 VAL A C 1
ATOM 1547 O O . VAL A 1 191 ? -6.355 12.970 0.442 1.00 97.62 191 VAL A O 1
ATOM 1550 N N . GLU A 1 192 ? -7.603 14.333 1.717 1.00 96.94 192 GLU A N 1
ATOM 1551 C CA . GLU A 1 192 ? -7.029 13.967 3.015 1.00 96.94 192 GLU A CA 1
ATOM 1552 C C . GLU A 1 192 ? -8.149 14.060 4.059 1.00 96.94 192 GLU A C 1
ATOM 1554 O O . GLU A 1 192 ? -8.381 15.137 4.612 1.00 96.94 192 GLU A O 1
ATOM 1559 N N . PRO A 1 193 ? -8.950 12.995 4.227 1.00 96.62 193 PRO A N 1
ATOM 1560 C CA . PRO A 1 193 ? -10.016 12.989 5.214 1.00 96.62 193 PRO A CA 1
ATOM 1561 C C . PRO A 1 193 ? -9.481 12.676 6.616 1.00 96.62 193 PRO A C 1
ATOM 1563 O O . PRO A 1 193 ? -8.427 12.060 6.773 1.00 96.62 193 PRO A O 1
ATOM 1566 N N . ASP A 1 194 ? -10.263 13.049 7.625 1.00 97.25 194 ASP A N 1
ATOM 1567 C CA . ASP A 1 194 ? -10.125 12.501 8.972 1.00 97.25 194 ASP A CA 1
ATOM 1568 C C . ASP A 1 194 ? -10.878 11.164 9.042 1.00 97.25 194 ASP A C 1
ATOM 1570 O O . ASP A 1 194 ? -11.990 11.038 8.522 1.00 97.25 194 ASP A O 1
ATOM 1574 N N . TYR A 1 195 ? -10.275 10.167 9.682 1.00 97.81 195 TYR A N 1
ATOM 1575 C CA . TYR A 1 195 ? -10.782 8.803 9.792 1.00 97.81 195 TYR A CA 1
ATOM 1576 C C . TYR A 1 195 ? -11.216 8.538 11.234 1.00 97.81 195 TYR A C 1
ATOM 1578 O O . TYR A 1 195 ? -10.354 8.365 12.096 1.00 97.81 195 TYR A O 1
ATOM 1586 N N . PRO A 1 196 ? -12.524 8.472 11.530 1.00 97.75 196 PRO A N 1
ATOM 1587 C CA . PRO A 1 196 ? -12.990 8.003 12.829 1.00 97.75 196 PRO A CA 1
ATOM 1588 C C . PRO A 1 196 ? -12.508 6.577 13.114 1.00 97.75 196 PRO A C 1
ATOM 1590 O O . PRO A 1 196 ? -12.368 5.771 12.185 1.00 97.75 196 PRO A O 1
ATOM 1593 N N . ALA A 1 197 ? -12.314 6.235 14.386 1.00 98.19 197 ALA A N 1
ATOM 1594 C CA . ALA A 1 197 ? -11.980 4.873 14.789 1.00 98.19 197 ALA A CA 1
ATOM 1595 C C . ALA A 1 197 ? -12.978 3.853 14.205 1.00 98.19 197 ALA A C 1
ATOM 1597 O O . ALA A 1 197 ? -14.197 4.015 14.291 1.00 98.19 197 ALA A O 1
ATOM 1598 N N . GLY A 1 198 ? -12.450 2.795 13.594 1.00 98.12 198 GLY A N 1
ATOM 1599 C CA . GLY A 1 198 ? -13.216 1.752 12.917 1.00 98.12 198 GLY A CA 1
ATOM 1600 C C . GLY A 1 198 ? -13.642 2.087 11.486 1.00 98.12 198 GLY A C 1
ATOM 1601 O O . GLY A 1 198 ? -14.237 1.238 10.822 1.00 98.12 198 GLY A O 1
ATOM 1602 N N . SER A 1 199 ? -13.346 3.282 10.973 1.00 98.19 199 SER A N 1
ATOM 1603 C CA . SER A 1 199 ? -13.482 3.571 9.541 1.00 98.19 199 SER A CA 1
ATOM 1604 C C . SER A 1 199 ? -12.338 2.954 8.728 1.00 98.19 199 SER A C 1
ATOM 1606 O O . SER A 1 199 ? -11.280 2.611 9.263 1.00 98.19 199 SER A O 1
ATOM 1608 N N . ALA A 1 200 ? -12.560 2.795 7.425 1.00 97.94 200 ALA A N 1
ATOM 1609 C CA . ALA A 1 200 ? -11.604 2.200 6.506 1.00 97.94 200 ALA A CA 1
ATOM 1610 C C . ALA A 1 200 ? -11.466 3.002 5.206 1.00 97.94 200 ALA A C 1
ATOM 1612 O O . ALA A 1 200 ? -12.414 3.637 4.745 1.00 97.94 200 ALA A O 1
ATOM 1613 N N . ALA A 1 201 ? -10.295 2.926 4.583 1.00 98.38 201 ALA A N 1
ATOM 1614 C CA . ALA A 1 201 ? -10.066 3.318 3.200 1.00 98.38 201 ALA A CA 1
ATOM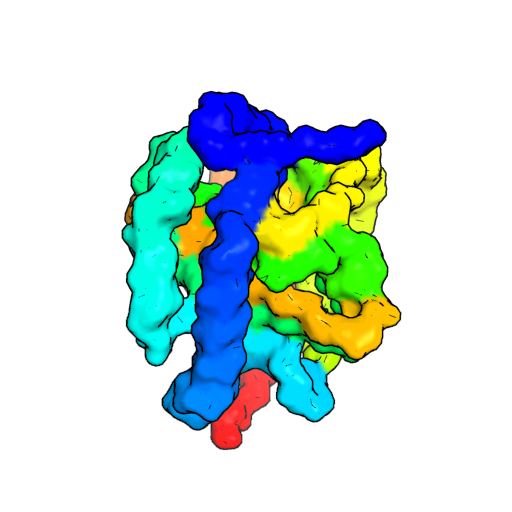 1615 C C . ALA A 1 201 ? -9.795 2.058 2.377 1.00 98.38 201 ALA A C 1
ATOM 1617 O O . ALA A 1 201 ? -8.853 1.325 2.672 1.00 98.38 201 ALA A O 1
ATOM 1618 N N . LEU A 1 202 ? -10.609 1.822 1.351 1.00 98.06 202 LEU A N 1
ATOM 1619 C CA . LEU A 1 202 ? -10.416 0.756 0.372 1.00 98.06 202 LEU A CA 1
ATOM 1620 C C . LEU A 1 202 ? -9.913 1.384 -0.929 1.00 98.06 202 LEU A C 1
ATOM 1622 O O . LEU A 1 202 ? -10.570 2.279 -1.464 1.00 98.06 202 LEU A O 1
ATOM 1626 N N . PHE A 1 203 ? -8.761 0.956 -1.440 1.00 98.50 203 PHE A N 1
ATOM 1627 C CA . PHE A 1 203 ? -8.141 1.573 -2.611 1.00 98.50 203 PHE A CA 1
ATOM 1628 C C . PHE A 1 203 ? -7.426 0.576 -3.518 1.00 98.50 203 PHE A C 1
ATOM 1630 O O . PHE A 1 203 ? -6.909 -0.444 -3.081 1.00 98.50 203 PHE A O 1
ATOM 1637 N N . ASP A 1 204 ? -7.420 0.892 -4.809 1.00 98.31 204 ASP A N 1
ATOM 1638 C CA . ASP A 1 204 ? -6.704 0.154 -5.850 1.00 98.31 204 ASP A CA 1
ATOM 1639 C C . ASP A 1 204 ? -5.185 0.274 -5.655 1.00 98.31 204 ASP A C 1
ATOM 1641 O O . ASP A 1 204 ? -4.693 1.347 -5.300 1.00 98.31 204 ASP A O 1
ATOM 1645 N N . CYS A 1 205 ? -4.430 -0.794 -5.925 1.00 96.62 205 CYS A N 1
ATOM 1646 C CA . CYS A 1 205 ? -2.969 -0.809 -5.789 1.00 96.62 205 CYS A CA 1
ATOM 1647 C C . CYS A 1 205 ? -2.242 0.247 -6.641 1.00 96.62 205 CYS A C 1
ATOM 1649 O O . CYS A 1 205 ? -1.108 0.621 -6.344 1.00 96.62 205 CYS A O 1
ATOM 1651 N N . ARG A 1 206 ? -2.891 0.761 -7.691 1.00 97.31 206 ARG A N 1
ATOM 1652 C CA . ARG A 1 206 ? -2.385 1.851 -8.534 1.00 97.31 206 ARG A CA 1
ATOM 1653 C C . ARG A 1 206 ? -2.772 3.231 -8.000 1.00 97.31 206 ARG A C 1
ATOM 1655 O O . ARG A 1 206 ? -2.370 4.231 -8.587 1.00 97.31 206 ARG A O 1
ATOM 1662 N N . THR A 1 207 ? -3.557 3.349 -6.938 1.00 98.62 207 THR A N 1
ATOM 1663 C CA . THR A 1 207 ? -3.897 4.659 -6.380 1.00 98.62 207 THR A CA 1
ATOM 1664 C C . THR A 1 207 ? -2.694 5.244 -5.649 1.00 98.62 207 THR A C 1
ATOM 1666 O O . THR A 1 207 ? -2.185 4.672 -4.687 1.00 98.62 207 THR A O 1
ATOM 1669 N N . ILE A 1 208 ? -2.259 6.422 -6.097 1.00 98.56 208 ILE A N 1
ATOM 1670 C CA . ILE A 1 208 ? -1.191 7.180 -5.451 1.00 98.56 208 ILE A CA 1
ATOM 1671 C C . ILE A 1 208 ? -1.696 7.686 -4.103 1.00 98.56 208 ILE A C 1
ATOM 1673 O O . ILE A 1 208 ? -2.706 8.400 -4.032 1.00 98.56 208 ILE A O 1
ATOM 1677 N N . HIS A 1 209 ? -0.964 7.355 -3.048 1.00 98.06 209 HIS A N 1
ATOM 1678 C CA . HIS A 1 209 ? -1.309 7.719 -1.684 1.00 98.06 209 HIS A CA 1
ATOM 1679 C C . HIS A 1 209 ? -0.058 7.940 -0.829 1.00 98.06 209 HIS A C 1
ATOM 1681 O O . HIS A 1 209 ? 1.047 7.562 -1.206 1.00 98.06 209 HIS A O 1
ATOM 1687 N N . LEU A 1 210 ? -0.228 8.626 0.298 1.00 96.50 210 LEU A N 1
ATOM 1688 C CA . LEU A 1 210 ? 0.833 8.991 1.237 1.00 96.50 210 LEU A CA 1
ATOM 1689 C C . LEU A 1 210 ? 0.289 9.039 2.663 1.00 96.50 210 LEU A C 1
ATOM 1691 O O . LEU A 1 210 ? -0.924 9.088 2.858 1.00 96.50 210 LEU A O 1
ATOM 1695 N N . SER A 1 211 ? 1.178 9.111 3.655 1.00 94.62 211 SER A N 1
ATOM 1696 C CA . SER A 1 211 ? 0.786 9.375 5.046 1.00 94.62 211 SER A CA 1
ATOM 1697 C C . SER A 1 211 ? 1.546 10.561 5.633 1.00 94.62 211 SER A C 1
ATOM 1699 O O . SER A 1 211 ? 2.759 10.670 5.453 1.00 94.62 211 SER A O 1
ATOM 1701 N N . GLY A 1 212 ? 0.852 11.429 6.373 1.00 93.19 212 GLY A N 1
ATOM 1702 C CA . GLY A 1 212 ? 1.479 12.533 7.112 1.00 93.19 212 GLY A CA 1
ATOM 1703 C C . GLY A 1 212 ? 2.359 12.042 8.268 1.00 93.19 212 GLY A C 1
ATOM 1704 O O . GLY A 1 212 ? 2.271 10.882 8.665 1.00 93.19 212 GLY A O 1
ATOM 1705 N N . ALA A 1 213 ? 3.216 12.899 8.825 1.00 93.19 213 ALA A N 1
ATOM 1706 C CA . ALA A 1 213 ? 3.991 12.564 10.025 1.00 93.19 213 ALA 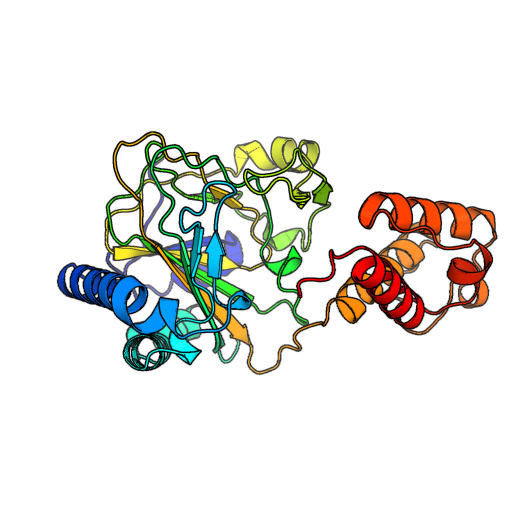A CA 1
ATOM 1707 C C . ALA A 1 213 ? 3.079 12.407 11.255 1.00 93.19 213 ALA A C 1
ATOM 1709 O O . ALA A 1 213 ? 2.030 13.042 11.336 1.00 93.19 213 ALA A O 1
ATOM 1710 N N . ASN A 1 214 ? 3.486 11.587 12.227 1.00 96.12 214 ASN A N 1
ATOM 1711 C CA . ASN A 1 214 ? 2.819 11.555 13.525 1.00 96.12 214 ASN A CA 1
ATOM 1712 C C . ASN A 1 214 ? 3.480 12.573 14.457 1.00 96.12 214 ASN A C 1
ATOM 1714 O O . ASN A 1 214 ? 4.536 12.324 15.032 1.00 96.12 214 ASN A O 1
ATOM 1718 N N . THR A 1 215 ? 2.839 13.728 14.599 1.00 95.75 215 THR A N 1
ATOM 1719 C CA . THR A 1 215 ? 3.275 14.818 15.488 1.00 95.75 215 THR A CA 1
ATOM 1720 C C . THR A 1 215 ? 2.565 14.800 16.842 1.00 95.75 215 THR A C 1
ATOM 1722 O O . THR A 1 215 ? 2.780 15.677 17.678 1.00 95.75 215 THR A O 1
ATOM 1725 N N . SER A 1 216 ? 1.715 13.798 17.072 1.00 95.25 216 SER A N 1
ATOM 1726 C CA . SER A 1 216 ? 1.041 13.594 18.348 1.00 95.25 216 SER A CA 1
ATOM 1727 C C . SER A 1 216 ? 1.964 12.930 19.378 1.00 95.25 216 SER A C 1
ATOM 1729 O O . SER A 1 216 ? 3.044 12.435 19.060 1.00 95.25 216 SER A O 1
ATOM 1731 N N . GLY A 1 217 ? 1.515 12.890 20.635 1.00 94.38 217 GLY A N 1
ATOM 1732 C CA . GLY A 1 217 ? 2.223 12.216 21.728 1.00 94.38 217 GLY A CA 1
ATOM 1733 C C . GLY A 1 217 ? 1.901 10.726 21.886 1.00 94.38 217 GLY A C 1
ATOM 1734 O O . GLY A 1 217 ? 2.245 10.157 22.920 1.00 94.38 217 GLY A O 1
ATOM 1735 N N . ARG A 1 218 ? 1.185 10.099 20.941 1.00 92.69 218 ARG A N 1
ATOM 1736 C CA . ARG A 1 218 ? 0.753 8.693 21.038 1.00 92.69 218 ARG A CA 1
ATOM 1737 C C . ARG A 1 218 ? 1.002 7.936 19.728 1.00 92.69 218 ARG A C 1
ATOM 1739 O O . ARG A 1 218 ? 1.013 8.563 18.669 1.00 92.69 218 ARG A O 1
ATOM 1746 N N . PRO A 1 219 ? 1.238 6.613 19.779 1.00 93.50 219 PRO A N 1
ATOM 1747 C CA . PRO A 1 219 ? 1.251 5.793 18.573 1.00 93.50 219 PRO A CA 1
ATOM 1748 C C . PRO A 1 219 ? -0.134 5.797 17.927 1.00 93.50 219 PRO A C 1
ATOM 1750 O O . PRO A 1 219 ? -1.133 5.961 18.621 1.00 93.50 219 PRO A O 1
ATOM 1753 N N . ARG A 1 220 ? -0.173 5.585 16.615 1.00 95.69 220 ARG A N 1
ATOM 1754 C CA . ARG A 1 220 ? -1.395 5.509 15.815 1.00 95.69 220 ARG A CA 1
ATOM 1755 C C . ARG A 1 220 ? -1.437 4.126 15.162 1.00 95.69 220 ARG A C 1
ATOM 1757 O O . ARG A 1 220 ? -0.850 3.957 14.096 1.00 95.69 220 ARG A O 1
ATOM 1764 N N . PRO A 1 221 ? -2.067 3.108 15.767 1.00 95.75 221 PRO A N 1
ATOM 1765 C CA . PRO A 1 221 ? -2.178 1.789 15.174 1.00 95.75 221 PRO A CA 1
ATOM 1766 C C . PRO A 1 221 ? -3.276 1.743 14.120 1.00 95.75 221 PRO A C 1
ATOM 1768 O O . PRO A 1 221 ? -4.331 2.367 14.236 1.00 95.75 221 PRO A O 1
ATOM 1771 N N . VAL A 1 222 ? -3.000 0.984 13.069 1.00 97.62 222 VAL A N 1
ATOM 1772 C CA . VAL A 1 222 ? -3.912 0.722 11.954 1.00 97.62 222 VAL A CA 1
ATOM 1773 C C . VAL A 1 222 ? -3.769 -0.737 11.583 1.00 97.62 222 VAL A C 1
ATOM 1775 O O . VAL A 1 222 ? -2.694 -1.310 11.763 1.00 97.62 222 VAL A O 1
ATOM 1778 N N . LEU A 1 223 ? -4.829 -1.316 11.038 1.00 98.12 223 LEU A N 1
ATOM 1779 C CA . LEU A 1 223 ? -4.758 -2.618 10.391 1.00 98.12 223 LEU A CA 1
ATOM 1780 C C . LEU A 1 223 ? -4.758 -2.408 8.880 1.00 98.12 223 LEU A C 1
ATOM 1782 O O . LEU A 1 223 ? -5.555 -1.618 8.375 1.00 98.12 223 LEU A O 1
ATOM 1786 N N . VAL A 1 224 ? -3.888 -3.109 8.165 1.00 97.25 224 VAL A N 1
ATOM 1787 C CA . VAL A 1 224 ? -3.859 -3.098 6.701 1.00 97.25 224 VAL A CA 1
ATOM 1788 C C . VAL A 1 224 ? -4.021 -4.519 6.210 1.00 97.25 224 VAL A C 1
ATOM 1790 O O . VAL A 1 224 ? -3.372 -5.434 6.707 1.00 97.25 224 VAL A O 1
ATOM 1793 N N . ILE A 1 225 ? -4.902 -4.715 5.242 1.00 96.62 225 ILE A N 1
ATOM 1794 C CA . ILE A 1 225 ? -5.060 -5.995 4.567 1.00 96.62 225 ILE A CA 1
ATOM 1795 C C . ILE A 1 225 ? -5.006 -5.779 3.060 1.00 96.62 225 ILE A C 1
ATOM 1797 O O . ILE A 1 225 ? -5.717 -4.938 2.501 1.00 96.62 225 ILE A O 1
ATOM 1801 N N . GLY A 1 226 ? -4.135 -6.544 2.415 1.00 95.25 226 GLY A N 1
ATOM 1802 C CA . GLY A 1 226 ? -4.056 -6.626 0.969 1.00 95.25 226 GLY A CA 1
ATOM 1803 C C . GLY A 1 226 ? -4.941 -7.759 0.465 1.00 95.25 226 GLY A C 1
ATOM 1804 O O . GLY A 1 226 ? -4.864 -8.875 0.977 1.00 95.25 226 GLY A O 1
ATOM 1805 N N . PHE A 1 227 ? -5.752 -7.500 -0.560 1.00 96.12 227 PHE A N 1
ATOM 1806 C CA . PHE A 1 227 ? -6.508 -8.526 -1.278 1.00 96.12 227 PHE A CA 1
ATOM 1807 C C . PHE A 1 227 ? -6.148 -8.508 -2.748 1.00 96.12 227 PHE A C 1
ATOM 1809 O O . PHE A 1 227 ? -6.266 -7.470 -3.396 1.00 96.12 227 PHE A O 1
ATOM 1816 N N . ARG A 1 228 ? -5.789 -9.664 -3.297 1.00 95.06 228 ARG A N 1
ATOM 1817 C CA . ARG A 1 228 ? -5.545 -9.825 -4.732 1.00 95.06 228 ARG A CA 1
ATOM 1818 C C . ARG A 1 228 ? -6.579 -10.751 -5.357 1.00 95.06 228 ARG A C 1
ATOM 1820 O O . ARG A 1 228 ? -7.182 -11.562 -4.657 1.00 95.06 228 ARG A O 1
ATOM 1827 N N . GLY A 1 229 ? -6.761 -10.673 -6.668 1.00 95.81 229 GLY A N 1
ATOM 1828 C CA . GLY A 1 229 ? -7.547 -11.660 -7.396 1.00 95.81 229 GLY A CA 1
ATOM 1829 C C . GLY A 1 229 ? -6.906 -13.045 -7.296 1.00 95.81 229 GLY A C 1
ATOM 1830 O O . GLY A 1 229 ? -5.695 -13.189 -7.445 1.00 95.81 229 GLY A O 1
ATOM 1831 N N . ALA A 1 230 ? -7.703 -14.095 -7.096 1.00 93.56 230 ALA A N 1
ATOM 1832 C CA . ALA A 1 230 ? -7.204 -15.477 -7.068 1.00 93.56 230 ALA A CA 1
ATOM 1833 C C . ALA A 1 230 ? -6.435 -15.865 -8.348 1.00 93.56 230 ALA A C 1
ATOM 1835 O O . ALA A 1 230 ? -5.558 -16.724 -8.319 1.00 93.56 230 ALA A O 1
ATOM 1836 N N . HIS A 1 231 ? -6.768 -15.208 -9.461 1.00 91.69 231 HIS A N 1
ATOM 1837 C CA . HIS A 1 231 ? -6.178 -15.403 -10.780 1.00 91.69 231 HIS A CA 1
ATOM 1838 C C . HIS A 1 231 ? -4.907 -14.571 -11.023 1.00 91.69 231 HIS A C 1
ATOM 1840 O O . HIS A 1 231 ? -4.286 -14.731 -12.072 1.00 91.69 231 HIS A O 1
ATOM 1846 N N . THR A 1 232 ? -4.537 -13.663 -10.112 1.00 89.62 232 THR A N 1
ATOM 1847 C CA . THR A 1 232 ? -3.346 -12.829 -10.294 1.00 89.62 232 THR A CA 1
ATOM 1848 C C . THR A 1 232 ? -2.078 -13.609 -9.995 1.00 89.62 232 THR A C 1
ATOM 1850 O O . THR A 1 232 ? -2.022 -14.428 -9.071 1.00 89.62 232 THR A O 1
ATOM 1853 N N . THR A 1 233 ? -1.039 -13.319 -10.771 1.00 86.88 233 THR A N 1
ATOM 1854 C CA . THR A 1 233 ? 0.320 -13.796 -10.519 1.00 86.88 233 THR A CA 1
ATOM 1855 C C . THR A 1 233 ? 1.064 -12.733 -9.723 1.00 86.88 233 THR A C 1
ATOM 1857 O O . THR A 1 233 ? 1.046 -11.564 -10.102 1.00 86.88 233 THR A O 1
ATOM 1860 N N . VAL A 1 234 ? 1.697 -13.126 -8.615 1.00 81.25 234 VAL A N 1
ATOM 1861 C CA . VAL A 1 234 ? 2.608 -12.251 -7.866 1.00 81.25 234 VAL A CA 1
ATOM 1862 C C . VAL A 1 234 ? 3.956 -12.299 -8.560 1.00 81.25 234 VAL A C 1
ATOM 1864 O O . VAL A 1 234 ? 4.546 -13.373 -8.655 1.00 81.25 234 VAL A O 1
ATOM 1867 N N . LEU A 1 235 ? 4.413 -11.155 -9.057 1.00 73.94 235 LEU A N 1
ATOM 1868 C CA . LEU A 1 235 ? 5.685 -11.073 -9.758 1.00 73.94 235 LEU A CA 1
ATOM 1869 C C . LEU A 1 235 ? 6.819 -11.041 -8.727 1.00 73.94 235 LEU A C 1
ATOM 1871 O O . LEU A 1 235 ? 6.807 -10.246 -7.788 1.00 73.94 235 LEU A O 1
ATOM 1875 N N . SER A 1 236 ? 7.810 -11.906 -8.902 1.00 73.88 236 SER A N 1
ATOM 1876 C CA . SER A 1 236 ? 9.090 -11.827 -8.202 1.00 73.88 236 SER A CA 1
ATOM 1877 C C . SER A 1 236 ? 9.819 -10.513 -8.515 1.00 73.88 236 SER A C 1
ATOM 1879 O O . SER A 1 236 ? 9.550 -9.859 -9.523 1.00 73.88 236 SER A O 1
ATOM 1881 N N . GLU A 1 237 ? 10.801 -10.138 -7.685 1.00 70.50 237 GLU A N 1
ATOM 1882 C CA . GLU A 1 237 ? 11.668 -8.971 -7.936 1.00 70.50 237 GLU A CA 1
ATOM 1883 C C . GLU A 1 237 ? 12.305 -9.044 -9.340 1.00 70.50 237 GLU A C 1
ATOM 1885 O O . GLU A 1 237 ? 12.346 -8.052 -10.069 1.00 70.50 237 GLU A O 1
ATOM 1890 N N . ALA A 1 238 ? 12.686 -10.251 -9.778 1.00 77.50 238 ALA A N 1
ATOM 1891 C CA . ALA A 1 238 ? 13.193 -10.497 -11.124 1.00 77.50 238 ALA A CA 1
ATOM 1892 C C . ALA A 1 238 ? 12.134 -10.222 -12.203 1.00 77.50 238 ALA A C 1
ATOM 1894 O O . ALA A 1 238 ? 12.436 -9.558 -13.194 1.00 77.50 238 ALA A O 1
ATOM 1895 N N . GLU A 1 239 ? 10.895 -10.681 -12.025 1.00 78.19 239 GLU A N 1
ATOM 1896 C CA . GLU A 1 239 ? 9.789 -10.436 -12.964 1.00 78.19 239 GLU A CA 1
ATOM 1897 C C . GLU A 1 239 ? 9.362 -8.955 -12.997 1.00 78.19 239 GLU A C 1
ATOM 1899 O O . GLU A 1 239 ? 8.992 -8.438 -14.055 1.00 78.19 239 GLU A O 1
ATOM 1904 N N . LEU A 1 240 ? 9.493 -8.222 -11.886 1.00 71.00 240 LEU A N 1
ATOM 1905 C CA . LEU A 1 240 ? 9.303 -6.770 -11.859 1.00 71.00 240 LEU A CA 1
ATOM 1906 C C . LEU A 1 240 ? 10.364 -6.060 -12.700 1.00 71.00 240 LEU A C 1
ATOM 1908 O O . LEU A 1 240 ? 10.028 -5.275 -13.590 1.00 71.00 240 LEU A O 1
ATOM 1912 N N . ILE A 1 241 ? 11.642 -6.347 -12.444 1.00 81.75 241 ILE A N 1
ATOM 1913 C CA . ILE A 1 241 ? 12.741 -5.740 -13.201 1.00 81.75 241 ILE A CA 1
ATOM 1914 C C . ILE A 1 241 ? 12.650 -6.146 -14.676 1.00 81.75 241 ILE A C 1
ATOM 1916 O O . ILE A 1 241 ? 12.928 -5.332 -15.556 1.00 81.75 241 ILE A O 1
ATOM 1920 N N . THR A 1 242 ? 12.174 -7.359 -14.961 1.00 82.56 242 THR A N 1
ATOM 1921 C CA . THR A 1 242 ? 11.840 -7.813 -16.317 1.00 82.56 242 THR A CA 1
ATOM 1922 C C . THR A 1 242 ? 10.813 -6.893 -16.966 1.00 82.56 242 THR A C 1
ATOM 1924 O O . THR A 1 242 ? 11.055 -6.381 -18.058 1.00 82.56 242 THR A O 1
ATOM 1927 N N . SER A 1 243 ? 9.695 -6.618 -16.289 1.00 73.50 243 SER A N 1
ATOM 1928 C CA . SER A 1 243 ? 8.636 -5.733 -16.793 1.00 73.50 243 SER A CA 1
ATOM 1929 C C . SER A 1 243 ? 9.118 -4.288 -16.989 1.00 73.50 243 SER A C 1
ATOM 1931 O O . SER A 1 243 ? 8.832 -3.660 -18.015 1.00 73.50 243 SER A O 1
ATOM 1933 N N . VAL A 1 244 ? 9.919 -3.760 -16.056 1.00 75.56 244 VAL A N 1
ATOM 1934 C CA . VAL A 1 244 ? 10.517 -2.419 -16.167 1.00 75.56 244 VAL A CA 1
ATOM 1935 C C . VAL A 1 244 ? 11.500 -2.348 -17.335 1.00 75.56 244 VAL A C 1
ATOM 1937 O O . VAL A 1 244 ? 11.443 -1.409 -18.130 1.00 75.56 244 VAL A O 1
ATOM 1940 N N . THR A 1 245 ? 12.346 -3.363 -17.491 1.00 84.56 245 THR A N 1
ATOM 1941 C CA . THR A 1 245 ? 13.303 -3.458 -18.597 1.00 84.56 245 THR A CA 1
ATOM 1942 C C . THR A 1 245 ? 12.578 -3.570 -19.938 1.00 84.56 245 THR A C 1
ATOM 1944 O O . THR A 1 245 ? 12.900 -2.829 -20.866 1.00 84.56 245 THR A O 1
ATOM 1947 N N . ALA A 1 246 ? 11.544 -4.412 -20.032 1.00 81.19 246 ALA A N 1
ATOM 1948 C CA . ALA A 1 246 ? 10.693 -4.543 -21.215 1.00 81.19 246 ALA A CA 1
ATOM 1949 C C . ALA A 1 246 ? 10.045 -3.203 -21.595 1.00 81.19 246 ALA A C 1
ATOM 1951 O O . ALA A 1 246 ? 10.066 -2.806 -22.762 1.00 81.19 246 ALA A O 1
ATOM 1952 N N . ARG A 1 247 ? 9.550 -2.453 -20.597 1.00 78.00 247 ARG A N 1
ATOM 1953 C CA . ARG A 1 247 ? 9.025 -1.095 -20.787 1.00 78.00 247 ARG A CA 1
ATOM 1954 C C . ARG A 1 247 ? 10.087 -0.147 -21.340 1.00 78.00 247 ARG A C 1
ATOM 1956 O O . ARG A 1 247 ? 9.777 0.605 -22.263 1.00 78.00 247 ARG A O 1
ATOM 1963 N N . TYR A 1 248 ? 11.305 -0.164 -20.801 1.00 86.94 248 TYR A N 1
ATOM 1964 C CA . TYR A 1 248 ? 12.389 0.681 -21.304 1.00 86.94 248 TYR A CA 1
ATOM 1965 C C . TYR A 1 248 ? 12.718 0.343 -22.759 1.00 86.94 248 TYR A C 1
ATOM 1967 O O . TYR A 1 248 ? 12.779 1.252 -23.579 1.00 86.94 248 TYR A O 1
ATOM 1975 N N . LEU A 1 249 ? 12.834 -0.943 -23.115 1.00 85.31 249 LEU A N 1
ATOM 1976 C CA . LEU A 1 249 ? 13.040 -1.355 -24.509 1.00 85.31 249 LEU A CA 1
ATOM 1977 C C . LEU A 1 249 ? 11.910 -0.862 -25.416 1.00 85.31 249 LEU A C 1
ATOM 1979 O O . LEU A 1 249 ? 12.167 -0.275 -26.465 1.00 85.31 249 LEU A O 1
ATOM 1983 N N . ARG A 1 250 ? 10.657 -1.055 -24.993 1.00 84.69 250 ARG A N 1
ATOM 1984 C CA . ARG A 1 250 ? 9.476 -0.600 -25.730 1.00 84.69 250 ARG A CA 1
ATOM 1985 C C . ARG A 1 250 ? 9.513 0.902 -25.997 1.00 84.69 250 ARG A C 1
ATOM 1987 O O . ARG A 1 250 ? 9.244 1.317 -27.119 1.00 84.69 250 ARG A O 1
ATOM 1994 N N . GLU A 1 251 ? 9.809 1.707 -24.983 1.00 75.69 251 GLU A N 1
ATOM 1995 C CA . GLU A 1 251 ? 9.845 3.169 -25.095 1.00 75.69 251 GLU A CA 1
ATOM 1996 C C . GLU A 1 251 ? 11.001 3.652 -25.974 1.00 75.69 251 GLU A C 1
ATOM 1998 O O . GLU A 1 251 ? 10.796 4.506 -26.833 1.00 75.69 251 GLU A O 1
ATOM 2003 N N . GLU A 1 252 ? 12.192 3.076 -25.806 1.00 88.50 252 GLU A N 1
ATOM 2004 C CA . GLU A 1 252 ? 13.382 3.456 -26.573 1.00 88.50 252 GLU A CA 1
ATOM 2005 C C . GLU A 1 252 ? 13.291 3.063 -28.052 1.00 88.50 252 GLU A C 1
ATOM 2007 O O . GLU A 1 252 ? 13.887 3.728 -28.900 1.00 88.50 252 GLU A O 1
ATOM 2012 N N . LEU A 1 253 ? 12.554 1.994 -28.364 1.00 88.75 253 LEU A N 1
ATOM 2013 C CA . LEU A 1 253 ? 12.393 1.467 -29.723 1.00 88.75 253 LEU A CA 1
ATOM 2014 C C . LEU A 1 253 ? 11.034 1.810 -30.356 1.00 88.75 253 LEU A C 1
ATOM 2016 O O . LEU A 1 253 ? 10.794 1.467 -31.512 1.00 88.75 253 LEU A O 1
ATOM 2020 N N . GLY A 1 254 ? 10.134 2.478 -29.628 1.00 85.44 254 GLY A N 1
ATOM 2021 C CA . GLY A 1 254 ? 8.801 2.840 -30.122 1.00 85.44 254 GLY A CA 1
ATOM 2022 C C . GLY A 1 254 ? 7.902 1.635 -30.429 1.00 85.44 254 GLY A C 1
ATOM 2023 O O . GLY A 1 254 ? 7.141 1.661 -31.397 1.00 85.44 254 GLY A O 1
ATOM 2024 N N . LEU A 1 255 ? 7.997 0.559 -29.641 1.00 77.75 255 LEU A N 1
ATOM 2025 C CA . LEU A 1 255 ? 7.225 -0.668 -29.862 1.00 77.75 255 LEU A CA 1
ATOM 2026 C C . LEU A 1 255 ? 5.784 -0.530 -29.351 1.00 77.75 255 LEU A C 1
ATOM 2028 O O . LEU A 1 255 ? 5.519 0.052 -28.302 1.00 77.75 255 LEU A O 1
ATOM 2032 N N . ASN A 1 256 ? 4.845 -1.176 -30.044 1.00 72.69 256 ASN A N 1
ATOM 2033 C CA . ASN A 1 256 ? 3.433 -1.236 -29.635 1.00 72.69 256 ASN A CA 1
ATOM 2034 C C . ASN A 1 256 ? 3.116 -2.421 -28.699 1.00 72.69 256 ASN A C 1
ATOM 2036 O O . ASN A 1 256 ? 1.953 -2.676 -28.394 1.00 72.69 256 ASN A O 1
ATOM 2040 N N . ARG A 1 257 ? 4.137 -3.171 -28.267 1.00 72.81 257 ARG A N 1
ATOM 2041 C CA . ARG A 1 257 ? 4.027 -4.348 -27.390 1.00 72.81 257 ARG A CA 1
ATOM 2042 C C . ARG A 1 257 ? 5.148 -4.357 -26.355 1.00 72.81 257 ARG A C 1
ATOM 2044 O O . ARG A 1 257 ? 6.167 -3.711 -26.572 1.00 72.81 257 ARG A O 1
ATOM 2051 N N . GLN A 1 258 ? 4.964 -5.097 -25.263 1.00 69.06 258 GLN A N 1
ATOM 2052 C CA . GLN A 1 258 ? 6.019 -5.348 -24.277 1.00 69.06 258 GLN A CA 1
ATOM 2053 C C . GLN A 1 258 ? 6.844 -6.567 -24.715 1.00 69.06 258 GLN A C 1
ATOM 2055 O O . GLN A 1 258 ? 6.291 -7.667 -24.760 1.00 69.06 258 GLN A O 1
ATOM 2060 N N . PRO A 1 259 ? 8.125 -6.406 -25.078 1.00 76.06 259 PRO A N 1
ATOM 2061 C CA . PRO A 1 259 ? 8.990 -7.544 -25.347 1.00 76.06 259 PRO A CA 1
ATOM 2062 C C . PRO A 1 259 ? 9.544 -8.058 -24.017 1.00 76.06 259 PRO A C 1
ATOM 2064 O O . PRO A 1 259 ? 10.268 -7.334 -23.352 1.00 76.06 259 PRO A O 1
ATOM 2067 N N . VAL A 1 260 ? 9.189 -9.270 -23.597 1.00 73.56 260 VAL A N 1
ATOM 2068 C CA . VAL A 1 260 ? 9.729 -9.872 -22.357 1.00 73.56 260 VAL A CA 1
ATOM 2069 C C . VAL A 1 260 ? 10.838 -10.888 -22.637 1.00 73.56 260 VAL A C 1
ATOM 2071 O O . VAL A 1 260 ? 11.786 -10.988 -21.858 1.00 73.56 260 VAL A O 1
ATOM 2074 N N . ASP A 1 261 ? 10.765 -11.554 -23.792 1.00 81.75 261 ASP A N 1
ATOM 2075 C CA . ASP A 1 261 ? 11.682 -12.632 -24.181 1.00 81.75 261 ASP A CA 1
ATOM 2076 C C . ASP A 1 261 ? 12.677 -12.234 -25.279 1.00 81.75 261 ASP A C 1
ATOM 2078 O O . ASP A 1 261 ? 13.682 -12.914 -25.459 1.00 81.75 261 ASP A O 1
ATOM 2082 N N . GLU A 1 262 ? 12.438 -11.126 -25.985 1.00 90.00 262 GLU A N 1
ATOM 2083 C CA . GLU A 1 262 ? 13.328 -10.637 -27.045 1.00 90.00 262 GLU A CA 1
ATOM 2084 C C . GLU A 1 262 ? 14.291 -9.579 -26.513 1.00 90.00 262 GLU A C 1
ATOM 2086 O O . GLU A 1 262 ? 13.893 -8.648 -25.805 1.00 90.00 262 GLU A O 1
ATOM 2091 N N . ASN A 1 263 ? 15.562 -9.706 -26.879 1.00 92.25 263 ASN A N 1
ATOM 2092 C CA . ASN A 1 263 ? 16.590 -8.740 -26.514 1.00 92.25 263 ASN A CA 1
ATOM 2093 C C . ASN A 1 263 ? 16.581 -7.506 -27.433 1.00 92.25 263 ASN A C 1
ATOM 2095 O O . ASN A 1 263 ? 15.981 -7.484 -28.508 1.00 92.25 263 ASN A O 1
ATOM 2099 N N . LEU A 1 264 ? 17.279 -6.449 -27.014 1.00 94.62 264 LEU A N 1
ATOM 2100 C CA . LEU A 1 264 ? 17.330 -5.182 -27.747 1.00 94.62 264 LEU A CA 1
ATOM 2101 C C . LEU A 1 264 ? 17.822 -5.352 -29.193 1.00 94.62 264 LEU A C 1
ATOM 2103 O O . LEU A 1 264 ? 17.322 -4.669 -30.085 1.00 94.62 264 LEU A O 1
ATOM 2107 N N . THR A 1 265 ? 18.775 -6.256 -29.432 1.00 93.62 265 THR A N 1
ATOM 2108 C CA . THR A 1 265 ? 19.329 -6.503 -30.773 1.00 93.62 265 THR A CA 1
ATOM 2109 C C . THR A 1 265 ? 18.298 -7.159 -31.694 1.00 93.62 265 THR A C 1
ATOM 2111 O O . THR A 1 265 ? 18.138 -6.730 -32.836 1.00 93.62 265 THR A O 1
ATOM 2114 N N . GLU A 1 266 ? 17.557 -8.151 -31.198 1.00 94.44 266 GLU A N 1
ATOM 2115 C CA . GLU A 1 266 ? 16.462 -8.814 -31.927 1.00 94.44 266 GLU A CA 1
ATOM 2116 C C . GLU A 1 266 ? 15.342 -7.836 -32.298 1.00 94.44 266 GLU A C 1
ATOM 2118 O O . GLU A 1 266 ? 14.731 -7.951 -33.359 1.00 94.44 266 GLU A O 1
ATOM 2123 N N . LEU A 1 267 ? 15.127 -6.823 -31.459 1.00 92.81 267 LEU A N 1
ATOM 2124 C CA . LEU A 1 267 ? 14.145 -5.761 -31.671 1.00 92.81 267 LEU A CA 1
ATOM 2125 C C . LEU A 1 267 ? 14.652 -4.623 -32.579 1.00 92.81 267 LEU A C 1
ATOM 2127 O O . LEU A 1 267 ? 13.942 -3.638 -32.778 1.00 92.81 267 LEU A O 1
ATOM 2131 N N . GLY A 1 268 ? 15.864 -4.737 -33.135 1.00 92.62 268 GLY A N 1
ATOM 2132 C CA . GLY A 1 268 ? 16.452 -3.751 -34.049 1.00 92.62 268 GLY A CA 1
ATOM 2133 C C . GLY A 1 268 ? 17.097 -2.539 -33.367 1.00 92.62 268 GLY A C 1
ATOM 2134 O O . GLY A 1 268 ? 17.351 -1.530 -34.025 1.00 92.62 268 GLY A O 1
ATOM 2135 N N . GLY A 1 269 ? 17.356 -2.611 -32.061 1.00 92.75 269 GLY A N 1
ATOM 2136 C CA . GLY A 1 269 ? 18.044 -1.562 -31.318 1.00 92.75 269 GLY A CA 1
ATOM 2137 C C . GLY A 1 269 ? 19.554 -1.525 -31.575 1.00 92.75 269 GLY A C 1
ATOM 2138 O O . GLY A 1 269 ? 20.184 -2.530 -31.899 1.00 92.75 269 GLY A O 1
ATOM 2139 N N . ASP A 1 270 ? 20.152 -0.347 -31.390 1.00 95.25 270 ASP A N 1
ATOM 2140 C CA . ASP A 1 270 ? 21.588 -0.122 -31.556 1.00 95.25 270 ASP A CA 1
ATOM 2141 C C . ASP A 1 270 ? 22.320 0.070 -30.211 1.00 95.25 270 ASP A C 1
ATOM 2143 O O . ASP A 1 270 ? 21.732 0.127 -29.127 1.00 95.25 270 ASP A O 1
ATOM 2147 N N . ALA A 1 271 ? 23.646 0.212 -30.267 1.00 93.75 271 ALA A N 1
ATOM 2148 C CA . ALA A 1 271 ? 24.457 0.438 -29.071 1.00 93.75 271 ALA A CA 1
ATOM 2149 C C . ALA A 1 271 ? 24.124 1.762 -28.349 1.00 93.75 271 ALA A C 1
ATOM 2151 O O . ALA A 1 271 ? 24.440 1.911 -27.167 1.00 93.75 271 ALA A O 1
ATOM 2152 N N . ALA A 1 272 ? 23.531 2.743 -29.038 1.00 95.06 272 ALA A N 1
ATOM 2153 C CA . ALA A 1 272 ? 23.108 3.992 -28.414 1.00 95.06 272 ALA A CA 1
ATOM 2154 C C . ALA A 1 272 ? 21.820 3.791 -27.603 1.00 95.06 272 ALA A C 1
ATOM 2156 O O . ALA A 1 272 ? 21.754 4.272 -26.472 1.00 95.06 272 ALA A O 1
ATOM 2157 N N . ALA A 1 273 ? 20.851 3.039 -28.128 1.00 93.12 273 ALA A N 1
ATOM 2158 C CA . ALA A 1 273 ? 19.668 2.594 -27.399 1.00 93.12 273 ALA A CA 1
ATOM 2159 C C . ALA A 1 273 ? 20.061 1.749 -26.184 1.00 93.12 273 ALA A C 1
ATOM 2161 O O . ALA A 1 273 ? 19.616 2.034 -25.076 1.00 93.12 273 ALA A O 1
ATOM 2162 N N . ALA A 1 274 ? 20.989 0.801 -26.351 1.00 95.56 274 ALA A N 1
ATOM 2163 C CA . ALA A 1 274 ? 21.480 -0.015 -25.243 1.00 95.56 274 ALA A CA 1
ATOM 2164 C C . ALA A 1 274 ? 22.125 0.827 -24.131 1.00 95.56 274 ALA A C 1
ATOM 2166 O O . ALA A 1 274 ? 21.871 0.580 -22.956 1.00 95.56 274 ALA A O 1
ATOM 2167 N N . ARG A 1 275 ? 22.896 1.873 -24.471 1.00 96.62 275 ARG A N 1
ATOM 2168 C CA . ARG A 1 275 ? 23.426 2.818 -23.470 1.00 96.62 275 ARG A CA 1
ATOM 2169 C C . ARG A 1 275 ? 22.320 3.562 -22.729 1.00 96.62 275 ARG A C 1
ATOM 2171 O O . ARG A 1 275 ? 22.410 3.664 -21.513 1.00 96.62 275 ARG A O 1
ATOM 2178 N N . ARG A 1 276 ? 21.281 4.037 -23.424 1.00 94.19 276 ARG A N 1
ATOM 2179 C CA . ARG A 1 276 ? 20.150 4.734 -22.786 1.00 94.19 276 ARG A CA 1
ATOM 2180 C C . ARG A 1 276 ? 19.375 3.813 -21.848 1.00 94.19 276 ARG A C 1
ATOM 2182 O O . ARG A 1 276 ? 19.156 4.183 -20.701 1.00 94.19 276 ARG A O 1
ATOM 2189 N N . VAL A 1 277 ? 19.040 2.599 -22.286 1.00 91.31 277 VAL A N 1
ATOM 2190 C CA . VAL A 1 277 ? 18.373 1.589 -21.443 1.00 91.31 277 VAL A CA 1
ATOM 2191 C C . VAL A 1 277 ? 19.241 1.237 -20.237 1.00 91.31 277 VAL A C 1
ATOM 2193 O O . VAL A 1 277 ? 18.760 1.274 -19.109 1.00 91.31 277 VAL A O 1
ATOM 2196 N N . ARG A 1 278 ? 20.534 0.964 -20.450 1.00 95.44 278 ARG A N 1
ATOM 2197 C CA . ARG A 1 278 ? 21.496 0.698 -19.374 1.00 95.44 278 ARG A CA 1
ATOM 2198 C C . ARG A 1 278 ? 21.549 1.848 -18.377 1.00 95.44 278 ARG A C 1
ATOM 2200 O O . ARG A 1 278 ? 21.512 1.605 -17.181 1.00 95.44 278 ARG A O 1
ATOM 2207 N N . ASP A 1 279 ? 21.648 3.086 -18.852 1.00 87.06 279 ASP A N 1
ATOM 2208 C CA . ASP A 1 279 ? 21.720 4.256 -17.980 1.00 87.06 279 ASP A CA 1
ATOM 2209 C C . ASP A 1 279 ? 20.422 4.419 -17.176 1.00 87.06 279 ASP A C 1
ATOM 2211 O O . ASP A 1 279 ? 20.492 4.761 -16.001 1.00 87.06 279 ASP A O 1
ATOM 2215 N N . ARG A 1 280 ? 19.254 4.098 -17.753 1.00 86.75 280 ARG A N 1
ATOM 2216 C CA . ARG A 1 280 ? 17.977 4.047 -17.021 1.00 86.75 280 ARG A CA 1
ATOM 2217 C C . ARG A 1 280 ? 17.981 2.959 -15.945 1.00 86.75 280 ARG A C 1
ATOM 2219 O O . ARG A 1 280 ? 17.652 3.263 -14.809 1.00 86.75 280 ARG A O 1
ATOM 2226 N N . ILE A 1 281 ? 18.426 1.739 -16.261 1.00 85.25 281 ILE A N 1
ATOM 2227 C CA . ILE A 1 281 ? 18.553 0.636 -15.286 1.00 85.25 281 ILE A CA 1
ATOM 2228 C C . ILE A 1 281 ? 19.535 1.005 -14.168 1.00 85.25 281 ILE A C 1
ATOM 2230 O O . ILE A 1 281 ? 19.229 0.809 -12.997 1.00 85.25 281 ILE A O 1
ATOM 2234 N N . ARG A 1 282 ? 20.697 1.577 -14.505 1.00 87.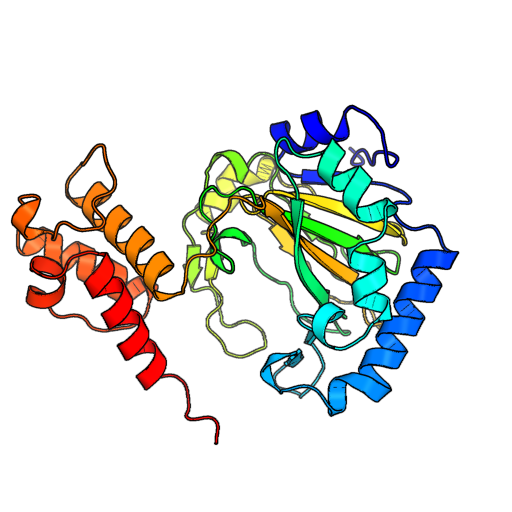00 282 ARG A N 1
ATOM 2235 C CA . ARG A 1 282 ? 21.679 2.048 -13.521 1.00 87.00 282 ARG A CA 1
ATOM 2236 C C . ARG A 1 282 ? 21.083 3.126 -12.628 1.00 87.00 282 ARG A C 1
ATOM 2238 O O . ARG A 1 282 ? 21.282 3.089 -11.425 1.00 87.00 282 ARG A O 1
ATOM 2245 N N . ASN A 1 283 ? 20.364 4.088 -13.197 1.00 76.62 283 ASN A N 1
ATOM 2246 C CA . ASN A 1 283 ? 19.763 5.160 -12.411 1.00 76.62 283 ASN A CA 1
ATOM 2247 C C . ASN A 1 283 ? 18.625 4.644 -11.508 1.00 76.62 283 ASN A C 1
ATOM 2249 O O . ASN A 1 283 ? 18.464 5.158 -10.408 1.00 76.62 283 ASN A O 1
ATOM 2253 N N . GLU A 1 284 ? 17.868 3.640 -11.957 1.00 75.62 284 GLU A N 1
ATOM 2254 C CA . GLU A 1 284 ? 16.751 3.043 -11.211 1.00 75.62 284 GLU A CA 1
ATOM 2255 C C . GLU A 1 284 ? 17.229 2.111 -10.088 1.00 75.62 284 GLU A C 1
ATOM 2257 O O . GLU A 1 284 ? 16.748 2.191 -8.965 1.00 75.62 284 GLU A O 1
ATOM 2262 N N . TYR A 1 285 ? 18.187 1.226 -10.372 1.00 79.12 285 TYR A N 1
ATOM 2263 C CA . TYR A 1 285 ? 18.573 0.134 -9.467 1.00 79.12 285 TYR A CA 1
ATOM 2264 C C . TYR A 1 285 ? 19.975 0.293 -8.874 1.00 79.12 285 TYR A C 1
ATOM 2266 O O . TYR A 1 285 ? 20.397 -0.522 -8.058 1.00 79.12 285 TYR A O 1
ATOM 2274 N N . ASP A 1 286 ? 20.719 1.321 -9.285 1.00 81.62 286 ASP A N 1
ATOM 2275 C CA . ASP A 1 286 ? 22.107 1.585 -8.887 1.00 81.62 286 ASP A CA 1
ATOM 2276 C C . ASP A 1 286 ? 23.103 0.473 -9.246 1.00 81.62 286 ASP A C 1
ATOM 2278 O O . ASP A 1 286 ? 24.234 0.458 -8.763 1.00 81.62 286 ASP A O 1
ATOM 2282 N N . VAL A 1 287 ? 22.725 -0.463 -10.114 1.00 85.31 287 VAL A N 1
ATOM 2283 C CA . VAL A 1 287 ? 23.599 -1.545 -10.579 1.00 85.31 287 VAL A CA 1
ATOM 2284 C C . VAL A 1 287 ? 24.258 -1.188 -11.907 1.00 85.31 287 VAL A C 1
ATOM 2286 O O . VAL A 1 287 ? 23.679 -0.493 -12.740 1.00 85.31 287 VAL A O 1
ATOM 2289 N N . GLU A 1 288 ? 25.468 -1.696 -12.129 1.00 91.31 288 GLU A N 1
ATOM 2290 C CA . GLU A 1 288 ? 26.172 -1.490 -13.392 1.00 91.31 288 GLU A CA 1
ATOM 2291 C C . GLU A 1 288 ? 26.008 -2.732 -14.271 1.00 91.31 288 GLU A C 1
ATOM 2293 O O . GLU A 1 288 ? 26.507 -3.807 -13.937 1.00 91.31 288 GLU A O 1
ATOM 2298 N N . LEU A 1 289 ? 25.312 -2.571 -15.397 1.00 92.94 289 LEU A N 1
ATOM 2299 C CA . LEU A 1 289 ? 25.280 -3.546 -16.488 1.00 92.94 289 LEU A CA 1
ATOM 2300 C C . LEU A 1 289 ? 26.175 -3.062 -17.626 1.00 92.94 289 LEU A C 1
ATOM 2302 O O . LEU A 1 289 ? 26.316 -1.867 -17.871 1.00 92.94 289 LEU A O 1
ATOM 2306 N N . THR A 1 290 ? 26.752 -3.977 -18.384 1.00 96.81 290 THR A N 1
ATOM 2307 C CA . THR A 1 290 ? 27.508 -3.647 -19.591 1.00 96.81 290 THR A CA 1
ATOM 2308 C C . THR A 1 290 ? 26.570 -3.405 -20.781 1.00 96.81 290 THR A C 1
ATOM 2310 O O . THR A 1 290 ? 25.438 -3.884 -20.827 1.00 96.81 290 THR A O 1
ATOM 2313 N N . VAL A 1 291 ? 27.035 -2.651 -21.786 1.00 95.62 291 VAL A N 1
ATOM 2314 C CA . VAL A 1 291 ? 26.269 -2.460 -23.034 1.00 95.62 291 VAL A CA 1
ATOM 2315 C C . VAL A 1 291 ? 25.967 -3.801 -23.723 1.00 95.62 291 VAL A C 1
ATOM 2317 O O . VAL A 1 291 ? 24.819 -3.978 -24.114 1.00 95.62 291 VAL A O 1
ATOM 2320 N N . PRO A 1 292 ? 26.911 -4.764 -23.829 1.00 97.00 292 PRO A N 1
ATOM 2321 C CA . PRO A 1 292 ? 26.605 -6.101 -24.330 1.00 97.00 292 PRO A CA 1
ATOM 2322 C C . PRO A 1 292 ? 25.495 -6.814 -23.554 1.00 97.00 292 PRO A C 1
ATOM 2324 O O . PRO A 1 292 ? 24.586 -7.328 -24.193 1.00 97.00 292 PRO A O 1
ATOM 2327 N N . GLU A 1 293 ? 25.510 -6.787 -22.212 1.00 96.44 293 GLU A N 1
ATOM 2328 C CA . GLU A 1 293 ? 24.436 -7.388 -21.403 1.00 96.44 293 GLU A CA 1
ATOM 2329 C C . GLU A 1 293 ? 23.068 -6.808 -21.788 1.00 96.44 293 GLU A C 1
ATOM 2331 O O . GLU A 1 293 ? 22.151 -7.562 -22.091 1.00 96.44 293 GLU A O 1
ATOM 2336 N N . VAL A 1 294 ? 22.939 -5.482 -21.880 1.00 96.19 294 VAL A N 1
ATOM 2337 C CA . VAL A 1 294 ? 21.667 -4.840 -22.264 1.00 96.19 294 VAL A CA 1
ATOM 2338 C C . VAL A 1 294 ? 21.301 -5.075 -23.737 1.00 96.19 294 VAL A C 1
ATOM 2340 O O . VAL A 1 294 ? 20.123 -5.127 -24.083 1.00 96.19 294 VAL A O 1
ATOM 2343 N N . SER A 1 295 ? 22.290 -5.230 -24.619 1.00 95.38 295 SER A N 1
ATOM 2344 C CA . SER A 1 295 ? 22.064 -5.511 -26.040 1.00 95.38 295 SER A CA 1
ATOM 2345 C C . SER A 1 295 ? 21.543 -6.926 -26.296 1.00 95.38 295 SER A C 1
ATOM 2347 O O . SER A 1 295 ? 20.735 -7.101 -27.211 1.00 95.38 295 SER A O 1
ATOM 2349 N N . THR A 1 296 ? 22.030 -7.930 -25.558 1.00 95.75 296 THR A N 1
ATOM 2350 C CA . THR A 1 296 ? 21.844 -9.352 -25.910 1.00 95.75 296 THR A CA 1
ATOM 2351 C C . THR A 1 296 ? 21.020 -10.157 -24.916 1.00 95.75 296 THR A C 1
ATOM 2353 O O . THR A 1 296 ? 20.531 -11.225 -25.273 1.00 95.75 296 THR A O 1
ATOM 2356 N N . LEU A 1 297 ? 20.872 -9.703 -23.672 1.00 95.75 297 LEU A N 1
ATOM 2357 C CA . LEU A 1 297 ? 19.988 -10.371 -22.723 1.00 95.75 297 LEU A CA 1
ATOM 2358 C C . LEU A 1 297 ? 18.535 -9.974 -23.000 1.00 95.75 297 LEU A C 1
ATOM 2360 O O . LEU A 1 297 ? 18.239 -8.815 -23.300 1.00 95.75 297 LEU A O 1
ATOM 2364 N N . SER A 1 298 ? 17.622 -10.939 -22.883 1.00 94.31 298 SER A N 1
ATOM 2365 C CA . SER A 1 298 ? 16.194 -10.630 -22.825 1.00 94.31 298 SER A CA 1
ATOM 2366 C C . SER A 1 298 ? 15.890 -9.838 -21.549 1.00 94.31 298 SER A C 1
ATOM 2368 O O . SER A 1 298 ? 16.631 -9.948 -20.566 1.00 94.31 298 SER A O 1
ATOM 2370 N N . PRO A 1 299 ? 14.790 -9.074 -21.500 1.00 90.25 299 PRO A N 1
ATOM 2371 C CA . PRO A 1 299 ? 14.347 -8.424 -20.271 1.00 90.25 299 PRO A CA 1
ATOM 2372 C C . PRO A 1 299 ? 14.247 -9.373 -19.077 1.00 90.25 299 PRO A C 1
ATOM 2374 O O . PRO A 1 299 ? 14.653 -8.983 -17.985 1.00 90.25 299 PRO A O 1
ATOM 2377 N N . ALA A 1 300 ? 13.815 -10.623 -19.286 1.00 85.75 300 ALA A N 1
ATOM 2378 C CA . ALA A 1 300 ? 13.808 -11.653 -18.245 1.00 85.75 300 ALA A CA 1
ATOM 2379 C C . ALA A 1 300 ? 15.206 -11.926 -17.664 1.00 85.75 300 ALA A C 1
ATOM 2381 O O . ALA A 1 300 ? 15.410 -11.939 -16.448 1.00 85.75 300 ALA A O 1
ATOM 2382 N N . ALA A 1 301 ? 16.198 -12.096 -18.541 1.00 92.06 301 ALA A N 1
ATOM 2383 C CA . ALA A 1 301 ? 17.577 -12.342 -18.138 1.00 92.06 301 ALA A CA 1
ATOM 2384 C C . ALA A 1 301 ? 18.238 -11.101 -17.514 1.00 92.06 301 ALA A C 1
ATOM 2386 O O . ALA A 1 301 ? 19.009 -11.231 -16.562 1.00 92.06 301 ALA A O 1
ATOM 2387 N N . ILE A 1 302 ? 17.904 -9.898 -17.995 1.00 93.38 302 ILE A N 1
ATOM 2388 C CA . ILE A 1 302 ? 18.317 -8.639 -17.362 1.00 93.38 302 ILE A CA 1
ATOM 2389 C C . ILE A 1 302 ? 17.722 -8.545 -15.953 1.00 93.38 302 ILE A C 1
ATOM 2391 O O . ILE A 1 302 ? 18.446 -8.219 -15.018 1.00 93.38 302 ILE A O 1
ATOM 2395 N N . GLY A 1 303 ? 16.444 -8.892 -15.780 1.00 87.94 303 GLY A N 1
ATOM 2396 C CA . GLY A 1 303 ? 15.779 -8.923 -14.479 1.00 87.94 303 GLY A CA 1
ATOM 2397 C C . GLY A 1 303 ? 16.501 -9.808 -13.471 1.00 87.94 303 GLY A C 1
ATOM 2398 O O . GLY A 1 303 ? 16.886 -9.337 -12.402 1.00 87.94 303 GLY A O 1
ATOM 2399 N N . ALA A 1 304 ? 16.778 -11.059 -13.842 1.00 88.75 304 ALA A N 1
ATOM 2400 C CA . ALA A 1 304 ? 17.546 -11.977 -13.001 1.00 88.75 304 ALA A CA 1
ATOM 2401 C C . ALA A 1 304 ? 18.951 -11.439 -12.668 1.00 88.75 304 ALA A C 1
ATOM 2403 O O . ALA A 1 304 ? 19.392 -11.519 -11.521 1.00 88.75 304 ALA A O 1
ATOM 2404 N N . ARG A 1 305 ? 19.641 -10.843 -13.650 1.00 93.44 305 ARG A N 1
ATOM 2405 C CA . ARG A 1 305 ? 20.987 -10.284 -13.469 1.00 93.44 305 ARG A CA 1
ATOM 2406 C C . ARG A 1 305 ? 21.007 -9.093 -12.511 1.00 93.44 305 ARG A C 1
ATOM 2408 O O . ARG A 1 305 ? 21.925 -8.967 -11.706 1.00 93.44 305 ARG A O 1
ATOM 2415 N N . VAL A 1 306 ? 20.012 -8.215 -12.587 1.00 88.44 306 VAL A N 1
ATOM 2416 C CA . VAL A 1 306 ? 19.892 -7.071 -11.674 1.00 88.44 306 VAL A CA 1
ATOM 2417 C C . VAL A 1 306 ? 19.624 -7.552 -10.248 1.00 88.44 306 VAL A C 1
ATOM 2419 O O . VAL A 1 306 ? 20.283 -7.055 -9.340 1.00 88.44 306 VAL A O 1
ATOM 2422 N N . VAL A 1 307 ? 18.744 -8.543 -10.041 1.00 83.69 307 VAL A N 1
ATOM 2423 C CA . VAL A 1 307 ? 18.517 -9.138 -8.707 1.00 83.69 307 VAL A CA 1
ATOM 2424 C C . VAL A 1 307 ? 19.812 -9.696 -8.127 1.00 83.69 307 VAL A C 1
ATOM 2426 O O . VAL A 1 307 ? 20.160 -9.369 -6.998 1.00 83.69 307 VAL A O 1
ATOM 2429 N N . GLU A 1 308 ? 20.579 -10.453 -8.915 1.00 88.44 308 GLU A N 1
ATOM 2430 C CA . GLU A 1 308 ? 21.881 -10.978 -8.486 1.00 88.44 308 GLU A CA 1
ATOM 2431 C C . GLU A 1 308 ? 22.822 -9.851 -8.017 1.00 88.44 308 GLU A C 1
ATOM 2433 O O . GLU A 1 308 ? 23.452 -9.944 -6.964 1.00 88.44 308 GLU A O 1
ATOM 2438 N N . LEU A 1 309 ? 22.895 -8.751 -8.772 1.00 86.75 309 LEU A N 1
ATOM 2439 C CA . LEU A 1 309 ? 23.726 -7.594 -8.430 1.00 86.75 309 LEU A CA 1
ATOM 2440 C C . LEU A 1 309 ? 23.221 -6.836 -7.192 1.00 86.75 309 LEU A C 1
ATOM 2442 O O . LEU A 1 309 ? 24.037 -6.296 -6.441 1.00 86.75 309 LEU A O 1
ATOM 2446 N N . LEU A 1 310 ? 21.904 -6.782 -6.978 1.00 78.31 310 LEU A N 1
ATOM 2447 C CA . LEU A 1 310 ? 21.291 -6.196 -5.785 1.00 78.31 310 LEU A CA 1
ATOM 2448 C C . LEU A 1 310 ? 21.566 -7.054 -4.546 1.00 78.31 310 LEU A C 1
ATOM 2450 O O . LEU A 1 310 ? 21.968 -6.516 -3.514 1.00 78.31 310 LEU A O 1
ATOM 2454 N N . ASP A 1 311 ? 21.434 -8.376 -4.650 1.00 76.12 311 ASP A N 1
ATOM 2455 C CA . ASP A 1 311 ? 21.697 -9.313 -3.554 1.00 76.12 311 ASP A CA 1
ATOM 2456 C C . ASP A 1 311 ? 23.163 -9.283 -3.107 1.00 76.12 311 ASP A C 1
ATOM 2458 O O . ASP A 1 311 ? 23.439 -9.293 -1.908 1.00 76.12 311 ASP A O 1
ATOM 2462 N N . LEU A 1 312 ? 24.112 -9.138 -4.039 1.00 76.38 312 LEU A N 1
ATOM 2463 C CA . LEU A 1 312 ? 25.536 -8.954 -3.718 1.00 76.38 312 LEU A CA 1
ATOM 2464 C C . LEU A 1 312 ? 25.824 -7.677 -2.910 1.00 76.38 312 LEU A C 1
ATOM 2466 O O . LEU A 1 312 ? 26.884 -7.564 -2.290 1.00 76.38 312 LEU A O 1
ATOM 2470 N N . ARG A 1 313 ? 24.911 -6.702 -2.936 1.00 66.38 313 ARG A N 1
ATOM 2471 C CA . ARG A 1 313 ? 25.024 -5.425 -2.218 1.00 66.38 313 ARG A CA 1
ATOM 2472 C C . ARG A 1 313 ? 24.218 -5.387 -0.928 1.00 66.38 313 ARG A C 1
ATOM 2474 O O . ARG A 1 313 ? 24.466 -4.504 -0.104 1.00 66.38 313 ARG A O 1
ATOM 2481 N N . ARG A 1 314 ? 23.265 -6.304 -0.736 1.00 62.16 314 ARG A N 1
ATOM 2482 C CA . ARG A 1 314 ? 22.555 -6.434 0.538 1.00 62.16 314 ARG A CA 1
ATOM 2483 C C . ARG A 1 314 ? 23.588 -6.847 1.596 1.00 62.16 314 ARG A C 1
ATOM 2485 O O . ARG A 1 314 ? 24.354 -7.783 1.360 1.00 62.16 314 ARG A O 1
ATOM 2492 N N . PRO A 1 315 ? 23.685 -6.144 2.740 1.00 42.44 315 PRO A N 1
ATOM 2493 C CA . PRO A 1 315 ? 24.599 -6.552 3.794 1.00 42.44 315 PRO A CA 1
ATOM 2494 C C . PRO A 1 315 ? 24.292 -8.001 4.170 1.00 42.44 315 PRO A C 1
ATOM 2496 O O . PRO A 1 315 ? 23.132 -8.369 4.354 1.00 42.44 315 PRO A O 1
ATOM 2499 N N . ALA A 1 316 ? 25.335 -8.828 4.253 1.00 39.94 316 ALA A N 1
ATOM 2500 C CA . ALA A 1 316 ? 25.205 -10.194 4.728 1.00 39.94 316 ALA A CA 1
ATOM 2501 C C . ALA A 1 316 ? 24.711 -10.148 6.179 1.00 39.94 316 ALA A C 1
ATOM 2503 O O . ALA A 1 316 ? 25.504 -9.992 7.107 1.00 39.94 316 ALA A O 1
ATOM 2504 N N . HIS A 1 317 ? 23.400 -10.246 6.377 1.00 37.22 317 HIS A N 1
ATOM 2505 C CA . HIS A 1 317 ? 22.817 -10.454 7.691 1.00 37.22 317 HIS A CA 1
ATOM 2506 C C . HIS A 1 317 ? 23.133 -11.895 8.111 1.00 37.22 317 HIS A C 1
ATOM 2508 O O . HIS A 1 317 ? 22.404 -12.832 7.789 1.00 37.22 317 HIS A O 1
ATOM 2514 N N . ARG A 1 318 ? 24.293 -12.062 8.755 1.00 33.09 318 ARG A N 1
ATOM 2515 C CA . ARG A 1 318 ? 24.576 -13.161 9.682 1.00 33.09 318 ARG A CA 1
ATOM 2516 C C . ARG A 1 318 ? 24.135 -12.769 11.081 1.00 33.09 318 ARG A C 1
ATOM 2518 O O . ARG A 1 318 ? 24.303 -11.577 11.420 1.00 33.09 318 ARG A O 1
#

Solvent-accessible surface area (backbone atoms only — not comparable to full-atom values): 16622 Å² total; per-residue (Å²): 129,86,76,77,60,39,53,80,80,51,80,61,49,25,56,38,27,72,64,30,18,45,37,38,30,43,59,67,31,49,72,69,52,29,53,52,49,52,53,48,50,56,47,37,60,71,66,43,56,82,74,51,63,72,87,42,44,44,54,37,79,89,66,51,67,41,36,40,43,47,44,41,82,78,36,68,69,47,35,53,53,67,72,27,65,82,49,49,54,51,48,48,65,42,43,100,52,62,70,36,82,70,43,31,33,35,41,37,42,38,53,68,35,67,54,46,69,42,30,38,52,43,77,83,59,36,43,48,63,73,52,34,34,38,38,40,31,31,59,40,74,31,30,74,53,47,27,22,57,32,36,31,49,43,38,30,79,67,43,83,70,66,62,37,81,45,78,55,47,82,68,73,42,87,35,65,22,51,38,68,72,60,50,63,78,38,50,93,37,53,48,68,57,71,37,54,51,13,16,30,41,39,29,39,22,35,24,36,29,30,28,40,33,13,74,38,96,54,61,41,48,30,44,37,38,35,35,26,30,72,84,39,44,75,49,50,74,32,53,48,42,10,52,53,43,10,49,44,52,18,65,76,67,70,50,97,57,76,43,49,78,54,17,39,48,82,73,71,50,51,74,67,52,19,46,52,47,40,52,50,49,26,72,74,69,72,46,90,72,55,55,65,54,46,30,66,35,19,18,48,55,46,9,47,51,50,47,53,57,50,57,75,65,50,76,85,86,123

Secondary structure (DSSP, 8-state):
-PPPEEPTT-THHHHHHHHHSEEEETTSS-HHHHHHHHHHHHHIIIIITTTS-GGGEEE-TTS-EEEE--HHHH-HHHHHHHTSHHHHHHHHHHSSS-EEEEEEEE----TTPPPEEEE-HHHHS-EES--EEEEEEESS-B-TTBT-EEEETTGGGG-S--EEEESP-TTSS-EEEE-HHHHHHHGGGEE---B-TT-EEEEETTS-EEE--B-SSS---EEEEEEEETTPEEPPHHHHHHHHHHHHHHHHHT-SS--SSS-TTTTT--HHHHHHHHHHHHHHH-----HHHHHHS-HHHHHHHHHHHHHTTS----

Radius of gyration: 20.7 Å; Cα contacts (8 Å, |Δi|>4): 649; chains: 1; bounding box: 52×37×58 Å

Organism: NCBI:txid145857

Sequence (318 aa):
MAERFFRPGEPEIAETLRREGVVFVDRFFDAAQVERTRAALERYERETLPTVPPAANERFADGTLRCMHDLHRYEPWFLDLANSPIFLDLVRAAVPWEPVVFYLESFPKPPGAGALPAHQELFTSPVEPPDFIHMWIALEDVTSVNGGLAFYRRSHRLGLAPHTQQAPDTMGGRFYGVEPEVLERLSRFRVEPDYPAGSAALFDCRTIHLSGANTSGRPRPVLVIGFRGAHTTVLSEAELITSVTARYLREELGLNRQPVDENLTELGGDAAAARRVRDRIRNEYDVELTVPEVSTLSPAAIGARVVELLDLRRPAHR

Mean predicted aligned error: 8.83 Å

Nearest PDB structures (foldseek):
  3emr-assembly1_A  TM=8.426E-01  e=1.295E-14  Virgibacillus salexigens
  3obz-assembly1_A  TM=8.143E-01  e=1.219E-14  Homo sapiens
  5epa-assembly3_C  TM=7.969E-01  e=2.872E-12  Streptomyces nogalater
  2rdq-assembly1_A  TM=7.070E-01  e=1.300E-13  Streptomyces avermitilis
  8fnf-assembly1_14  TM=7.426E-01  e=1.092E-11  Trypanosoma brucei

pLDDT: mean 89.38, std 11.33, range [33.09, 98.62]

Foldseek 3Di:
DAADADAQPDLCLQVQCVQWQKHKHAPLDDLVRLVVVVVVVVCCVPPFVVPDDPVQFDAFPVRHTFKGKQSLVGDVVVVCVCPDCSNQVSVVSNDPFRKDWPIKMKGQQWAQFAKFAWAFLCLVWPKVVLQKKKKKAFSAWAALQQKFKKWLIPQVVVPHADWAFDCQHSRNDTDTHHDVVVCVVSVVRIDTHIGHRNMIMMGRRRIIMMIHHHNDNGTTMMMMIMIGGPPMDTADQLSSQLQVLQVLLCVLLVHPDRFNADASVNSVHDLVSLVVSQVVLCNHLVDHDDSVCRRHGGSSRVSVVSVVRNVVVPPPPD